Protein 2W7N (pdb70)

Radius of gyration: 21.43 Å; Cα contacts (8 Å, |Δi|>4): 202; chains: 2; bounding box: 48×39×53 Å

Solvent-accessible surface area: 12261 Å² total; per-residue (Å²): 203,119,119,8,81,95,85,69,2,93,61,1,38,109,82,62,180,35,47,122,88,14,21,81,1,0,74,4,18,2,30,82,25,106,82,64,63,63,31,12,115,85,75,71,57,102,197,41,34,0,55,114,2,11,107,114,0,40,33,13,19,77,81,95,69,56,71,167,54,85,20,116,13,59,1,24,0,36,109,136,38,1,139,64,0,120,100,60,53,55,85,85,186,224,144,148,11,80,71,87,64,0,84,72,1,24,113,78,65,178,37,48,135,89,17,15,81,2,0,71,3,21,0,26,77,38,99,85,64,64,67,13,14,119,76,53,70,56,101,196,40,35,0,54,115,1,4,117,113,0,49,39,15,12,92,88,82,89,44,45,174,40,37,26,142,9,68,4,49,4,48,87,120,47,0,100,40,1,100,95,42,44,58,88,9,129,184,167,119

Foldseek 3Di:
DAADAVVLLCQLCVVNPADPLLSVLLCCCRHVVDDLVVSCVVVVHDSVVSVVSNVSSVVSSCVVDDPPPDDDDDDDDPDVVVVVVVVVVVVVVD/DADAVVLLCLLCVVNPDDVLLSVLLCCCRHVNHDLVVSCVVVVHDSVVSVVSNVSSVVSSVQSPPPPPDHDDDDDDDPVVVVVVVVVVVVVVVVD

Sequence (189 aa):
KKRLTESQFQEAIQGLEVGQQTIEIARGVLVDGKPQATFATSLGLTRGAVSQAVHRVWAAFEDKNLPEGYARVTAVLPEHQAYIVRKWEADAKKKRLTESQFQEAIQGLEVGQQTIEIARGVLVDGKPQATFATSLGLTRGAVSQAVHRVWAAFEDKNLPEGYARVTAVLPEHQAYIVRKWEADAKKKQ

CATH classification: 1.10.10.2690

Organism: Escherichia coli (NCBI:txid562)

InterPro domains:
  IPR032428 TrfB transcriptional repressor protein [PF16509] (5-88)
  IPR053721 Fimbrial Adhesin Regulatory Protein [G3DSA:1.10.10.2690] (1-101)

Nearest PDB structures (foldseek):
  5cm3-assembly1_A  TM=1.005E+00  e=2.951E-14  Escherichia coli
  8qa9-assembly1_D  TM=8.952E-01  e=4.784E-13  Escherichia coli
  5ckt-assembly2_B  TM=7.540E-01  e=3.774E-13  Escherichia coli
  5clv-assembly2_E  TM=9.994E-01  e=7.965E-09  Escherichia coli
  5clv-assembly4_N  TM=1.005E+00  e=1.010E-08  Escherichia coli

GO terms:
  GO:0005515 protein binding (F, IPI)

Structure (mmCIF, N/CA/C/O backbone):
data_2W7N
#
_entry.id   2W7N
#
_cell.length_a   44.830
_cell.length_b   115.450
_cell.length_c   49.880
_cell.angle_alpha   90.00
_cell.angle_beta   114.00
_cell.angle_gamma   90.00
#
_symmetry.space_group_name_H-M   'P 1 21 1'
#
loop_
_entity.id
_entity.type
_entity.pdbx_description
1 polymer 'TRFB TRANSCRIPTIONAL REPRESSOR PROTEIN'
2 polymer "5'-D(*AP*AP*TP*GP*TP*TP*TP*AP*GP*CP *TP*AP*AP*AP*CP*AP*AP*G)-3'"
3 polymer "5'-D(*CP*BRUP*BRUP*GP*TP*TP*TP*AP*GP*CP*TP*AP *AP*AP*CP*AP*BRUP*T)-3'"
4 water water
#
loop_
_atom_site.group_PDB
_atom_site.id
_atom_site.type_symbol
_atom_site.label_atom_id
_atom_site.label_alt_id
_atom_site.label_comp_id
_atom_site.label_asym_id
_atom_site.label_entity_id
_atom_site.label_seq_id
_atom_site.pdbx_PDB_ins_code
_atom_site.Cartn_x
_atom_site.Cartn_y
_atom_site.Cartn_z
_atom_site.occupancy
_atom_site.B_iso_or_equiv
_atom_site.auth_seq_id
_atom_site.auth_comp_id
_atom_site.auth_asym_id
_atom_site.auth_atom_id
_atom_site.pdbx_PDB_model_num
ATOM 1 N N . LYS A 1 2 ? -6.260 57.422 44.352 1.00 69.87 2 LYS A N 1
ATOM 2 C CA . LYS A 1 2 ? -5.972 56.408 43.294 1.00 62.83 2 LYS A CA 1
ATOM 3 C C . LYS A 1 2 ? -4.690 55.635 43.597 1.00 57.74 2 LYS A C 1
ATOM 4 O O . LYS A 1 2 ? -3.590 56.176 43.506 1.00 58.96 2 LYS A O 1
ATOM 10 N N . LYS A 1 3 ? -4.854 54.364 43.954 1.00 54.91 3 LYS A N 1
ATOM 11 C CA . LYS A 1 3 ? -3.741 53.448 44.173 1.00 49.99 3 LYS A CA 1
ATOM 12 C C . LYS A 1 3 ? -3.159 53.024 42.830 1.00 45.23 3 LYS A C 1
ATOM 13 O O . LYS A 1 3 ? -3.904 52.801 41.876 1.00 42.45 3 LYS A O 1
ATOM 19 N N . ARG A 1 4 ? -1.835 52.908 42.759 1.00 42.49 4 ARG A N 1
ATOM 20 C CA . ARG A 1 4 ? -1.156 52.519 41.526 1.00 39.61 4 ARG A CA 1
ATOM 21 C C . ARG A 1 4 ? -0.045 51.513 41.799 1.00 37.62 4 ARG A C 1
ATOM 22 O O . ARG A 1 4 ? 0.574 51.527 42.867 1.00 37.77 4 ARG A O 1
ATOM 30 N N . LEU A 1 5 ? 0.200 50.651 40.816 1.00 34.48 5 LEU A N 1
ATOM 31 C CA . LEU A 1 5 ? 1.287 49.692 40.860 1.00 32.82 5 LEU A CA 1
ATOM 32 C C . LEU A 1 5 ? 2.127 49.802 39.600 1.00 33.48 5 LEU A C 1
ATOM 33 O O . LEU A 1 5 ? 1.601 50.051 38.519 1.00 34.22 5 LEU A O 1
ATOM 38 N N . THR A 1 6 ? 3.433 49.598 39.734 1.00 34.58 6 THR A N 1
ATOM 39 C CA . THR A 1 6 ? 4.281 49.378 38.560 1.00 34.05 6 THR A CA 1
ATOM 40 C C . THR A 1 6 ? 3.983 47.973 38.026 1.00 33.67 6 THR A C 1
ATOM 41 O O . THR A 1 6 ? 3.366 47.160 38.720 1.00 29.77 6 THR A O 1
ATOM 45 N N . GLU A 1 7 ? 4.415 47.681 36.801 1.00 33.75 7 GLU A N 1
ATOM 46 C CA . GLU A 1 7 ? 4.278 46.328 36.268 1.00 33.14 7 GLU A CA 1
ATOM 47 C C . GLU A 1 7 ? 4.974 45.306 37.170 1.00 31.98 7 GLU A C 1
ATOM 48 O O . GLU A 1 7 ? 4.447 44.221 37.394 1.00 33.41 7 GLU A O 1
ATOM 54 N N . SER A 1 8 ? 6.147 45.652 37.698 1.00 34.59 8 SER A N 1
ATOM 55 C CA . SER A 1 8 ? 6.876 44.751 38.596 1.00 36.46 8 SER A CA 1
ATOM 56 C C . SER A 1 8 ? 6.065 44.422 39.850 1.00 35.07 8 SER A C 1
ATOM 57 O O . SER A 1 8 ? 5.993 43.267 40.283 1.00 34.49 8 SER A O 1
ATOM 60 N N . GLN A 1 9 ? 5.442 45.447 40.418 1.00 34.80 9 GLN A N 1
ATOM 61 C CA . GLN A 1 9 ? 4.613 45.294 41.612 1.00 32.71 9 GLN A CA 1
ATOM 62 C C . GLN A 1 9 ? 3.347 44.485 41.321 1.00 31.90 9 GLN A C 1
ATOM 63 O O . GLN A 1 9 ? 2.903 43.692 42.155 1.00 31.66 9 GLN A O 1
ATOM 69 N N . PHE A 1 10 ? 2.775 44.707 40.138 1.00 30.57 10 PHE A N 1
ATOM 70 C CA . PHE A 1 10 ? 1.626 43.945 39.648 1.00 29.57 10 PHE A CA 1
ATOM 71 C C . PHE A 1 10 ? 1.960 42.465 39.423 1.00 30.31 10 PHE A C 1
ATOM 72 O O . PHE A 1 10 ? 1.179 41.578 39.800 1.00 31.20 10 PHE A O 1
ATOM 80 N N . GLN A 1 11 ? 3.119 42.198 38.819 1.00 30.71 11 GLN A N 1
ATOM 81 C CA . GLN A 1 11 ? 3.599 40.829 38.659 1.00 31.40 11 GLN A CA 1
ATOM 82 C C . GLN A 1 11 ? 3.693 40.126 40.024 1.00 32.08 11 GLN A C 1
ATOM 83 O O . GLN A 1 11 ? 3.287 38.966 40.163 1.00 31.90 11 GLN A O 1
ATOM 89 N N . GLU A 1 12 ? 4.229 40.826 41.024 1.00 33.09 12 GLU A N 1
ATOM 90 C CA . GLU A 1 12 ? 4.314 40.288 42.384 1.00 34.13 12 GLU A CA 1
ATOM 91 C C . GLU A 1 12 ? 2.915 40.025 42.960 1.00 33.65 12 GLU A C 1
ATOM 92 O O . GLU A 1 12 ? 2.667 38.979 43.569 1.00 34.62 12 GLU A O 1
ATOM 98 N N . ALA A 1 13 ? 2.022 40.991 42.779 1.00 29.69 13 ALA A N 1
ATOM 99 C CA . ALA A 1 13 ? 0.662 40.886 43.301 1.00 29.54 13 ALA A CA 1
ATOM 100 C C . ALA A 1 13 ? -0.065 39.633 42.810 1.00 29.41 13 ALA A C 1
ATOM 101 O O . ALA A 1 13 ? -0.710 38.938 43.597 1.00 27.38 13 ALA A O 1
ATOM 103 N N . ILE A 1 14 ? 0.038 39.331 41.521 1.00 27.81 14 ILE A N 1
ATOM 104 C CA . ILE A 1 14 ? -0.748 38.235 40.973 1.00 28.59 14 ILE A CA 1
ATOM 105 C C . ILE A 1 14 ? -0.006 36.900 40.932 1.00 29.13 14 ILE A C 1
ATOM 106 O O . ILE A 1 14 ? -0.613 35.875 40.638 1.00 31.01 14 ILE A O 1
ATOM 111 N N . GLN A 1 15 ? 1.290 36.894 41.239 1.00 32.14 15 GLN A N 1
ATOM 112 C CA . GLN A 1 15 ? 2.023 35.634 41.293 1.00 34.25 15 GLN A CA 1
ATOM 113 C C . GLN A 1 15 ? 1.425 34.729 42.375 1.00 34.72 15 GLN A C 1
ATOM 114 O O . GLN A 1 15 ? 1.297 35.130 43.528 1.00 36.78 15 GLN A O 1
ATOM 120 N N . GLY A 1 16 ? 1.051 33.513 41.990 1.00 37.34 16 GLY A N 1
ATOM 121 C CA . GLY A 1 16 ? 0.469 32.549 42.919 1.00 40.75 16 GLY A CA 1
ATOM 122 C C . GLY A 1 16 ? -0.992 32.807 43.262 1.00 39.00 16 GLY A C 1
ATOM 123 O O . GLY A 1 16 ? -1.601 32.020 43.975 1.00 39.08 16 GLY A O 1
ATOM 124 N N . LEU A 1 17 ? -1.562 33.905 42.761 1.00 35.74 17 LEU A N 1
ATOM 125 C CA . LEU A 1 17 ? -2.916 34.306 43.126 1.00 32.11 17 LEU A CA 1
ATOM 126 C C . LEU A 1 17 ? -3.909 33.552 42.266 1.00 33.14 17 LEU A C 1
ATOM 127 O O . LEU A 1 17 ? -3.715 33.445 41.058 1.00 34.58 17 LEU A O 1
ATOM 132 N N . GLU A 1 18 ? -4.969 33.028 42.880 1.00 32.37 18 GLU A N 1
ATOM 133 C CA . GLU A 1 18 ? -6.032 32.384 42.126 1.00 35.85 18 GLU A CA 1
ATOM 134 C C . GLU A 1 18 ? -6.907 33.515 41.610 1.00 35.67 18 GLU A C 1
ATOM 135 O O . GLU A 1 18 ? -7.771 34.030 42.330 1.00 34.10 18 GLU A O 1
ATOM 141 N N . VAL A 1 19 ? -6.648 33.914 40.370 1.00 31.12 19 VAL A N 1
ATOM 142 C CA . VAL A 1 19 ? -7.337 35.030 39.748 1.00 30.72 19 VAL A CA 1
ATOM 143 C C . VAL A 1 19 ? -7.547 34.711 38.270 1.00 30.95 19 VAL A C 1
ATOM 144 O O . VAL A 1 19 ? -6.659 34.174 37.626 1.00 32.44 19 VAL A O 1
ATOM 148 N N . GLY A 1 20 ? -8.720 35.049 37.747 1.00 29.32 20 GLY A N 1
ATOM 149 C CA . GLY A 1 20 ? -9.042 34.805 36.347 1.00 31.20 20 GLY A CA 1
ATOM 150 C C . GLY A 1 20 ? -8.559 35.913 35.431 1.00 28.51 20 GLY A C 1
ATOM 151 O O . GLY A 1 20 ? -8.192 36.996 35.890 1.00 27.12 20 GLY A O 1
ATOM 152 N N . GLN A 1 21 ? -8.578 35.638 34.129 1.00 31.47 21 GLN A N 1
ATOM 153 C CA . GLN A 1 21 ? -8.124 36.600 33.128 1.00 34.27 21 GLN A CA 1
ATOM 154 C C . GLN A 1 21 ? -8.827 37.958 33.186 1.00 31.05 21 GLN A C 1
ATOM 155 O O . GLN A 1 21 ? -8.175 38.993 33.063 1.00 30.46 21 GLN A O 1
ATOM 161 N N . GLN A 1 22 ? -10.144 37.962 33.376 1.00 29.22 22 GLN A N 1
ATOM 162 C CA . GLN A 1 22 ? -10.887 39.223 33.402 1.00 29.72 22 GLN A CA 1
ATOM 163 C C . GLN A 1 22 ? -10.415 40.118 34.542 1.00 24.17 22 GLN A C 1
ATOM 164 O O . GLN A 1 22 ? -10.141 41.303 34.348 1.00 24.73 22 GLN A O 1
ATOM 170 N N . THR A 1 23 ? -10.326 39.552 35.735 1.00 25.16 23 THR A N 1
ATOM 171 C CA . THR A 1 23 ? -9.833 40.279 36.894 1.00 23.15 23 THR A CA 1
ATOM 172 C C . THR A 1 23 ? -8.411 40.807 36.681 1.00 24.27 23 THR A C 1
ATOM 173 O O . THR A 1 23 ? -8.108 41.957 37.022 1.00 24.77 23 THR A O 1
ATOM 177 N N . ILE A 1 24 ? -7.544 39.996 36.091 1.00 25.45 24 ILE A N 1
ATOM 178 C CA . ILE A 1 24 ? -6.190 40.455 35.757 1.00 26.42 24 ILE A CA 1
ATOM 179 C C . ILE A 1 24 ? -6.230 41.683 34.837 1.00 27.27 24 ILE A C 1
ATOM 180 O O . ILE A 1 24 ? -5.519 42.682 35.057 1.00 29.61 24 ILE A O 1
ATOM 185 N N . GLU A 1 25 ? -7.053 41.598 33.796 1.00 27.72 25 GLU A N 1
ATOM 186 C CA . GLU A 1 25 ? -7.167 42.669 32.823 1.00 29.83 25 GLU A CA 1
ATOM 187 C C . GLU A 1 25 ? -7.707 43.957 33.439 1.00 27.52 25 GLU A C 1
ATOM 188 O O . GLU A 1 25 ? -7.169 45.046 33.184 1.00 28.37 25 GLU A O 1
ATOM 194 N N . ILE A 1 26 ? -8.768 43.847 34.233 1.00 24.34 26 ILE A N 1
ATOM 195 C CA . ILE A 1 26 ? -9.301 45.019 34.945 1.00 24.43 26 ILE A CA 1
ATOM 196 C C . ILE A 1 26 ? -8.258 45.659 35.857 1.00 24.71 26 ILE A C 1
ATOM 197 O O . ILE A 1 26 ? -8.041 46.868 35.821 1.00 26.84 26 ILE A O 1
ATOM 202 N N . ALA A 1 27 ? -7.636 44.833 36.697 1.00 24.37 27 ALA A N 1
ATOM 203 C CA . ALA A 1 27 ? -6.670 45.279 37.677 1.00 23.27 27 ALA A CA 1
ATOM 204 C C . ALA A 1 27 ? -5.446 45.900 37.026 1.00 25.42 27 ALA A C 1
ATOM 205 O O . ALA A 1 27 ? -4.942 46.914 37.504 1.00 25.96 27 ALA A O 1
ATOM 207 N N . ARG A 1 28 ? -4.953 45.295 35.943 1.00 25.84 28 ARG A N 1
ATOM 208 C CA . ARG A 1 28 ? -3.817 45.884 35.233 1.00 27.36 28 ARG A CA 1
ATOM 209 C C . ARG A 1 28 ? -4.201 47.236 34.632 1.00 28.91 28 ARG A C 1
ATOM 210 O O . ARG A 1 28 ? -3.438 48.189 34.722 1.00 29.00 28 ARG A O 1
ATOM 218 N N . GLY A 1 29 ? -5.384 47.312 34.023 1.00 28.11 29 GLY A N 1
ATOM 219 C CA . GLY A 1 29 ? -5.832 48.536 33.388 1.00 29.82 29 GLY A CA 1
ATOM 220 C C . GLY A 1 29 ? -5.958 49.675 34.382 1.00 28.84 29 GLY A C 1
ATOM 221 O O . GLY A 1 29 ? -5.566 50.792 34.097 1.00 29.54 29 GLY A O 1
ATOM 222 N N . VAL A 1 30 ? -6.487 49.378 35.563 1.00 27.67 30 VAL A N 1
ATOM 223 C CA . VAL A 1 30 ? -6.737 50.403 36.568 1.00 27.12 30 VAL A CA 1
ATOM 224 C C . VAL A 1 30 ? -5.458 50.734 37.331 1.00 28.17 30 VAL A C 1
ATOM 225 O O . VAL A 1 30 ? -5.037 51.898 37.361 1.00 29.24 30 VAL A O 1
ATOM 229 N N . LEU A 1 31 ? -4.830 49.712 37.915 1.00 26.92 31 LEU A N 1
ATOM 230 C CA . LEU A 1 31 ? -3.696 49.921 38.823 1.00 26.84 31 LEU A CA 1
ATOM 231 C C . LEU A 1 31 ? -2.406 50.250 38.085 1.00 26.58 31 LEU A C 1
ATOM 232 O O . LEU A 1 31 ? -1.662 51.129 38.518 1.00 30.38 31 LEU A O 1
ATOM 237 N N . VAL A 1 32 ? -2.125 49.548 36.990 1.00 27.85 32 VAL A N 1
ATOM 238 C CA . VAL A 1 32 ? -0.902 49.808 36.237 1.00 30.30 32 VAL A CA 1
ATOM 239 C C . VAL A 1 32 ? -1.102 50.932 35.227 1.00 33.18 32 VAL A C 1
ATOM 240 O O . VAL A 1 32 ? -0.295 51.861 35.167 1.00 34.49 32 VAL A O 1
ATOM 244 N N . ASP A 1 33 ? -2.174 50.861 34.440 1.00 31.86 33 ASP A N 1
ATOM 245 C CA . ASP A 1 33 ? -2.361 51.808 33.340 1.00 34.93 33 ASP A CA 1
ATOM 246 C C . ASP A 1 33 ? -3.127 53.081 33.720 1.00 35.08 33 ASP A C 1
ATOM 247 O O . ASP A 1 33 ? -3.161 54.017 32.929 1.00 36.38 33 ASP A O 1
ATOM 252 N N . GLY A 1 34 ? -3.745 53.119 34.899 1.00 31.15 34 GLY A N 1
ATOM 253 C CA . GLY A 1 34 ? -4.427 54.329 35.382 1.00 33.48 34 GLY A CA 1
ATOM 254 C C . GLY A 1 34 ? -5.788 54.628 34.765 1.00 34.04 34 GLY A C 1
ATOM 255 O O . GLY A 1 34 ? -6.297 55.743 34.886 1.00 34.13 34 GLY A O 1
ATOM 256 N N . LYS A 1 35 ? -6.395 53.633 34.126 1.00 31.77 35 LYS A N 1
ATOM 257 C CA . LYS A 1 35 ? -7.697 53.802 33.503 1.00 32.80 35 LYS A CA 1
ATOM 258 C C . LYS A 1 35 ? -8.801 53.788 34.553 1.00 29.68 35 LYS A C 1
ATOM 259 O O . LYS A 1 35 ? -8.671 53.114 35.569 1.00 30.24 35 LYS A O 1
ATOM 265 N N . PRO A 1 36 ? -9.896 54.528 34.312 1.00 31.71 36 PRO A N 1
ATOM 266 C CA . PRO A 1 36 ? -11.011 54.490 35.251 1.00 28.57 36 PRO A CA 1
ATOM 267 C C . PRO A 1 36 ? -11.641 53.109 35.333 1.00 28.22 36 PRO A C 1
ATOM 268 O O . PRO A 1 36 ? -11.754 52.420 34.318 1.00 29.78 36 PRO A O 1
ATOM 272 N N . GLN A 1 37 ? -12.077 52.721 36.523 1.00 25.72 37 GLN A N 1
ATOM 273 C CA . GLN A 1 37 ? -12.860 51.493 36.668 1.00 25.50 37 GLN A CA 1
ATOM 274 C C . GLN A 1 37 ? -14.109 51.536 35.781 1.00 23.54 37 GLN A C 1
ATOM 275 O O . GLN A 1 37 ? -14.506 50.514 35.231 1.00 26.23 37 GLN A O 1
ATOM 281 N N . ALA A 1 38 ? -14.714 52.718 35.640 1.00 25.41 38 ALA A N 1
ATOM 282 C CA . ALA A 1 38 ? -15.923 52.906 34.822 1.00 26.93 38 ALA A CA 1
ATOM 283 C C . ALA A 1 38 ? -15.804 52.340 33.396 1.00 30.22 38 ALA A C 1
ATOM 284 O O . ALA A 1 38 ? -16.793 51.852 32.819 1.00 29.06 38 ALA A O 1
ATOM 286 N N . THR A 1 39 ? -14.610 52.426 32.812 1.00 31.34 39 THR A N 1
ATOM 287 C CA . THR A 1 39 ? -14.419 51.955 31.442 1.00 32.16 39 THR A CA 1
ATOM 288 C C . THR A 1 39 ? -14.641 50.442 31.355 1.00 28.38 39 THR A C 1
ATOM 289 O O . THR A 1 39 ? -15.256 49.970 30.409 1.00 30.39 39 THR A O 1
ATOM 293 N N . PHE A 1 40 ? -14.190 49.703 32.366 1.00 24.88 40 PHE A N 1
ATOM 294 C CA . PHE A 1 40 ? -14.390 48.244 32.415 1.00 24.60 40 PHE A CA 1
ATOM 295 C C . PHE A 1 40 ? -15.807 47.842 32.810 1.00 24.96 40 PHE A C 1
ATOM 296 O O . PHE A 1 40 ? -16.341 46.861 32.301 1.00 25.13 40 PHE A O 1
ATOM 304 N N . ALA A 1 41 ? -16.422 48.589 33.719 1.00 26.55 41 ALA A N 1
ATOM 305 C CA . ALA A 1 41 ? -17.829 48.365 34.020 1.00 24.41 41 ALA A CA 1
ATOM 306 C C . ALA A 1 41 ? -18.639 48.431 32.725 1.00 24.75 41 ALA A C 1
ATOM 307 O O . ALA A 1 41 ? -19.466 47.552 32.449 1.00 28.32 41 ALA A O 1
ATOM 309 N N . THR A 1 42 ? -18.389 49.471 31.929 1.00 26.65 42 THR A N 1
ATOM 310 C CA . THR A 1 42 ? -19.094 49.677 30.668 1.00 27.68 42 THR A CA 1
ATOM 311 C C . THR A 1 42 ? -18.831 48.546 29.680 1.00 26.86 42 THR A C 1
ATOM 312 O O . THR A 1 42 ? -19.769 47.896 29.230 1.00 28.90 42 THR A O 1
ATOM 316 N N . SER A 1 43 ? -17.563 48.296 29.373 1.00 26.83 43 SER A N 1
ATOM 317 C CA . SER A 1 43 ? -17.208 47.356 28.312 1.00 27.51 43 SER A CA 1
ATOM 318 C C . SER A 1 43 ? -17.537 45.909 28.656 1.00 27.31 43 SER A C 1
ATOM 319 O O . SER A 1 43 ? -17.816 45.106 27.763 1.00 28.62 43 SER A O 1
ATOM 322 N N . LEU A 1 44 ? -17.489 45.566 29.940 1.00 24.26 44 LEU A N 1
ATOM 323 C CA . LEU A 1 44 ? -17.698 44.179 30.364 1.00 23.51 44 LEU A CA 1
ATOM 324 C C . LEU A 1 44 ? -19.118 43.912 30.864 1.00 24.42 44 LEU A C 1
ATOM 325 O O . LEU A 1 44 ? -19.450 42.777 31.194 1.00 26.19 44 LEU A O 1
ATOM 330 N N . GLY A 1 45 ? -19.953 44.943 30.927 1.00 23.71 45 GLY A N 1
ATOM 331 C CA . GLY A 1 45 ? -21.337 44.778 31.380 1.00 24.01 45 GLY A CA 1
ATOM 332 C C . GLY A 1 45 ? -21.458 44.405 32.847 1.00 27.30 45 GLY A C 1
ATOM 333 O O . GLY A 1 45 ? -22.354 43.642 33.246 1.00 29.16 45 GLY A O 1
ATOM 334 N N . LEU A 1 46 ? -20.545 44.945 33.646 1.00 27.27 46 LEU A N 1
ATOM 335 C CA . LEU A 1 46 ? -20.470 44.661 35.074 1.00 26.05 46 LEU A CA 1
ATOM 336 C C . LEU A 1 46 ? -20.975 45.849 35.876 1.00 27.09 46 LEU A C 1
ATOM 337 O O . LEU A 1 46 ? -20.945 46.987 35.404 1.00 27.25 46 LEU A O 1
ATOM 342 N N . THR A 1 47 ? -21.423 45.582 37.101 1.00 26.37 47 THR A N 1
ATOM 343 C CA . THR A 1 47 ? -21.780 46.646 38.037 1.00 26.34 47 THR A CA 1
ATOM 344 C C . THR A 1 47 ? -20.511 47.342 38.510 1.00 25.50 47 THR A C 1
ATOM 345 O O . THR A 1 47 ? -19.423 46.763 38.452 1.00 23.85 47 THR A O 1
ATOM 349 N N . ARG A 1 48 ? -20.638 48.589 38.965 1.00 25.22 48 ARG A N 1
ATOM 350 C CA . ARG A 1 48 ? -19.469 49.312 39.482 1.00 25.98 48 ARG A CA 1
ATOM 351 C C . ARG A 1 48 ? -18.853 48.575 40.677 1.00 25.47 48 ARG A C 1
ATOM 352 O O . ARG A 1 48 ? -17.618 48.538 40.831 1.00 26.22 48 ARG A O 1
ATOM 360 N N . GLY A 1 49 ? -19.702 47.964 41.505 1.00 25.42 49 GLY A N 1
ATOM 361 C CA . GLY A 1 49 ? -19.229 47.186 42.660 1.00 24.48 49 GLY A CA 1
ATOM 362 C C . GLY A 1 49 ? -18.390 45.975 42.294 1.00 22.14 49 GLY A C 1
ATOM 363 O O . GLY A 1 49 ? -17.418 45.656 42.976 1.00 21.85 49 GLY A O 1
ATOM 364 N N . ALA A 1 50 ? -18.766 45.284 41.217 1.00 20.98 50 ALA A N 1
ATOM 365 C CA . ALA A 1 50 ? -17.979 44.157 40.727 1.00 23.73 50 ALA A CA 1
ATOM 366 C C . ALA A 1 50 ? -16.572 44.583 40.283 1.00 23.77 50 ALA A C 1
ATOM 367 O O . ALA A 1 50 ? -15.582 43.899 40.582 1.00 22.77 50 ALA A O 1
ATOM 369 N N . VAL A 1 51 ? -16.476 45.714 39.584 1.00 23.11 51 VAL A N 1
ATOM 370 C CA . VAL A 1 51 ? -15.171 46.189 39.101 1.00 22.92 51 VAL A CA 1
ATOM 371 C C . VAL A 1 51 ? -14.319 46.656 40.290 1.00 23.36 51 VAL A C 1
ATOM 372 O O . VAL A 1 51 ? -13.123 46.378 40.346 1.00 21.31 51 VAL A O 1
ATOM 376 N N . SER A 1 52 ? -14.955 47.318 41.256 1.00 23.00 52 SER A N 1
ATOM 377 C CA . SER A 1 52 ? -14.275 47.758 42.483 1.00 24.27 52 SER A CA 1
ATOM 378 C C . SER A 1 52 ? -13.684 46.560 43.232 1.00 23.34 52 SER A C 1
ATOM 379 O O . SER A 1 52 ? -12.528 46.599 43.680 1.00 23.31 52 SER A O 1
ATOM 382 N N . GLN A 1 53 ? -14.464 45.491 43.361 1.00 21.52 53 GLN A N 1
ATOM 383 C CA . GLN A 1 53 ? -13.986 44.281 44.024 1.00 21.89 53 GLN A CA 1
ATOM 384 C C . GLN A 1 53 ? -12.819 43.623 43.279 1.00 22.10 53 GLN A C 1
ATOM 385 O O . GLN A 1 53 ? -11.881 43.107 43.910 1.00 21.06 53 GLN A O 1
ATOM 391 N N . ALA A 1 54 ? -12.869 43.657 41.950 1.00 21.53 54 ALA A N 1
ATOM 392 C CA . ALA A 1 54 ? -11.824 43.062 41.119 1.00 22.32 54 ALA A CA 1
ATOM 393 C C . ALA A 1 54 ? -10.502 43.784 41.357 1.00 21.41 54 ALA A C 1
ATOM 394 O O . ALA A 1 54 ? -9.453 43.156 41.571 1.00 22.37 54 ALA A O 1
ATOM 396 N N . VAL A 1 55 ? -10.546 45.110 41.355 1.00 22.42 55 VAL A N 1
ATOM 397 C CA . VAL A 1 55 ? -9.342 45.887 41.629 1.00 22.79 55 VAL A CA 1
ATOM 398 C C . VAL A 1 55 ? -8.853 45.586 43.046 1.00 23.08 55 VAL A C 1
ATOM 399 O O . VAL A 1 55 ? -7.652 45.395 43.274 1.00 24.12 55 VAL A O 1
ATOM 403 N N . HIS A 1 56 ? -9.788 45.524 43.994 1.00 25.89 56 HIS A N 1
ATOM 404 C CA . HIS A 1 56 ? -9.441 45.237 45.383 1.00 26.64 56 HIS A CA 1
ATOM 405 C C . HIS A 1 56 ? -8.792 43.861 45.601 1.00 24.29 56 HIS A C 1
ATOM 406 O O . HIS A 1 56 ? -7.879 43.729 46.429 1.00 23.97 56 HIS A O 1
ATOM 413 N N . ARG A 1 57 ? -9.253 42.834 44.894 1.00 24.10 57 ARG A N 1
ATOM 414 C CA . ARG A 1 57 ? -8.642 41.505 45.021 1.00 25.06 57 ARG A CA 1
ATOM 415 C C . ARG A 1 57 ? -7.146 41.545 44.711 1.00 24.36 57 ARG A C 1
ATOM 416 O O . ARG A 1 57 ? -6.345 40.943 45.430 1.00 25.97 57 ARG A O 1
ATOM 424 N N . VAL A 1 58 ? -6.759 42.292 43.682 1.00 25.72 58 VAL A N 1
ATOM 425 C CA . VAL A 1 58 ? -5.342 42.394 43.307 1.00 25.53 58 VAL A CA 1
ATOM 426 C C . VAL A 1 58 ? -4.579 43.326 44.246 1.00 24.32 58 VAL A C 1
ATOM 427 O O . VAL A 1 58 ? -3.465 43.005 44.657 1.00 25.89 58 VAL A O 1
ATOM 431 N N . TRP A 1 59 ? -5.180 44.458 44.602 1.00 25.42 59 TRP A N 1
ATOM 432 C CA . TRP A 1 59 ? -4.574 45.377 45.569 1.00 26.24 59 TRP A CA 1
ATOM 433 C C . TRP A 1 59 ? -4.306 44.705 46.923 1.00 25.89 59 TRP A C 1
ATOM 434 O O . TRP A 1 59 ? -3.229 44.867 47.494 1.00 27.12 59 TRP A O 1
ATOM 445 N N . ALA A 1 60 ? -5.290 43.964 47.429 1.00 25.17 60 ALA A N 1
ATOM 446 C CA . ALA A 1 60 ? -5.167 43.249 48.698 1.00 27.39 60 ALA A CA 1
ATOM 447 C C . ALA A 1 60 ? -4.013 42.231 48.654 1.00 27.11 60 ALA A C 1
ATOM 448 O O . ALA A 1 60 ? -3.280 42.042 49.642 1.00 28.39 60 ALA A O 1
ATOM 450 N N . ALA A 1 61 ? -3.856 41.588 47.502 1.00 25.97 61 ALA A N 1
ATOM 451 C CA . ALA A 1 61 ? -2.798 40.599 47.286 1.00 27.95 61 ALA A CA 1
ATOM 452 C C . ALA A 1 61 ? -1.428 41.258 47.353 1.00 26.65 61 ALA A C 1
ATOM 453 O O . ALA A 1 61 ? -0.502 40.716 47.963 1.00 29.49 61 ALA A O 1
ATOM 455 N N . PHE A 1 62 ? -1.316 42.429 46.727 1.00 27.76 62 PHE A N 1
ATOM 456 C CA . PHE A 1 62 ? -0.096 43.221 46.775 1.00 29.26 62 PHE A CA 1
ATOM 457 C C . PHE A 1 62 ? 0.225 43.638 48.216 1.00 29.94 62 PHE A C 1
ATOM 458 O O . PHE A 1 62 ? 1.375 43.529 48.658 1.00 31.40 62 PHE A O 1
ATOM 466 N N . GLU A 1 63 ? -0.790 44.123 48.936 1.00 28.43 63 GLU A N 1
ATOM 467 C CA . GLU A 1 63 ? -0.598 44.553 50.320 1.00 31.98 63 GLU A CA 1
ATOM 468 C C . GLU A 1 63 ? -0.089 43.395 51.186 1.00 30.78 63 GLU A C 1
ATOM 469 O O . GLU A 1 63 ? 0.804 43.588 52.012 1.00 33.52 63 GLU A O 1
ATOM 480 N N . ASP A 1 64 ? -0.639 42.198 50.979 1.00 30.16 64 ASP A N 1
ATOM 481 C CA . ASP A 1 64 ? -0.250 41.028 51.785 1.00 33.22 64 ASP A CA 1
ATOM 482 C C . ASP A 1 64 ? 1.205 40.630 51.559 1.00 33.77 64 ASP A C 1
ATOM 483 O O . ASP A 1 64 ? 1.841 40.077 52.454 1.00 36.91 64 ASP A O 1
ATOM 488 N N . LYS A 1 65 ? 1.729 40.919 50.371 1.00 34.74 65 LYS A N 1
ATOM 489 C CA . LYS A 1 65 ? 3.125 40.618 50.037 1.00 36.62 65 LYS A CA 1
ATOM 490 C C . LYS A 1 65 ? 4.087 41.769 50.362 1.00 35.39 65 LYS A C 1
ATOM 491 O O . LYS A 1 65 ? 5.280 41.683 50.069 1.00 38.56 65 LYS A O 1
ATOM 497 N N . ASN A 1 66 ? 3.582 42.831 50.982 1.00 32.39 66 ASN A N 1
ATOM 498 C CA . ASN A 1 66 ? 4.391 44.021 51.239 1.00 33.98 66 ASN A CA 1
ATOM 499 C C . ASN A 1 66 ? 4.176 44.601 52.635 1.00 31.82 66 ASN A C 1
ATOM 500 O O . ASN A 1 66 ? 4.211 45.819 52.836 1.00 32.50 66 ASN A O 1
ATOM 505 N N . LEU A 1 67 ? 3.988 43.707 53.606 1.00 31.45 67 LEU A N 1
ATOM 506 C CA . LEU A 1 67 ? 3.929 44.103 55.003 1.00 30.64 67 LEU A CA 1
ATOM 507 C C . LEU A 1 67 ? 5.307 44.624 55.401 1.00 2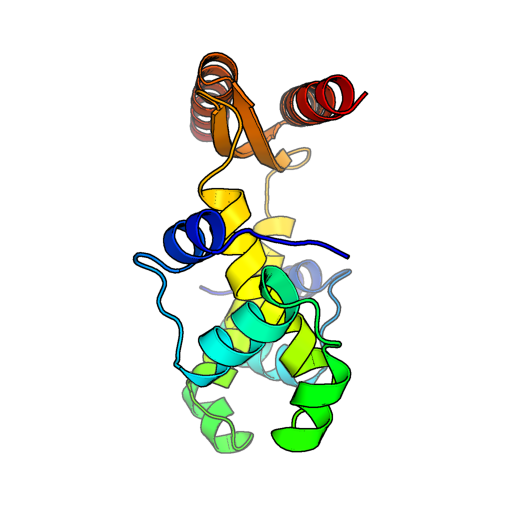9.78 67 LEU A C 1
ATOM 508 O O . LEU A 1 67 ? 6.308 44.339 54.722 1.00 25.84 67 LEU A O 1
ATOM 513 N N . PRO A 1 68 ? 5.378 45.406 56.489 1.00 30.75 68 PRO A N 1
ATOM 514 C CA . PRO A 1 68 ? 6.697 45.866 56.904 1.00 30.46 68 PRO A CA 1
ATOM 515 C C . PRO A 1 68 ? 7.672 44.720 57.168 1.00 27.79 68 PRO A C 1
ATOM 516 O O . PRO A 1 68 ? 7.279 43.648 57.616 1.00 27.75 68 PRO A O 1
ATOM 520 N N . GLU A 1 69 ? 8.938 44.970 56.880 1.00 31.23 69 GLU A N 1
ATOM 521 C CA . GLU A 1 69 ? 9.998 43.992 57.062 1.00 30.18 69 GLU A CA 1
ATOM 522 C C . GLU A 1 69 ? 9.957 43.321 58.431 1.00 30.23 69 GLU A C 1
ATOM 523 O O . GLU A 1 69 ? 10.036 43.992 59.447 1.00 30.22 69 GLU A O 1
ATOM 529 N N . GLY A 1 70 ? 9.850 41.992 58.440 1.00 27.04 70 GLY A N 1
ATOM 530 C CA . GLY A 1 70 ? 9.817 41.214 59.665 1.00 26.70 70 GLY A CA 1
ATOM 531 C C . GLY A 1 70 ? 8.476 41.126 60.380 1.00 27.91 70 GLY A C 1
ATOM 532 O O . GLY A 1 70 ? 8.334 40.341 61.317 1.00 28.55 70 GLY A O 1
ATOM 533 N N . TYR A 1 71 ? 7.485 41.916 59.964 1.00 26.43 71 TYR A N 1
ATOM 534 C CA . TYR A 1 71 ? 6.206 41.934 60.684 1.00 27.61 71 TYR A CA 1
ATOM 535 C C . TYR A 1 71 ? 5.372 40.710 60.322 1.00 30.02 71 TYR A C 1
ATOM 536 O O . TYR A 1 71 ? 5.475 40.188 59.206 1.00 31.18 71 TYR A O 1
ATOM 545 N N . ALA A 1 72 ? 4.549 40.268 61.271 1.00 29.99 72 ALA A N 1
ATOM 546 C CA . ALA A 1 72 ? 3.645 39.137 61.086 1.00 31.18 72 ALA A CA 1
ATOM 547 C C . ALA A 1 72 ? 2.209 39.578 61.339 1.00 30.07 72 ALA A C 1
ATOM 548 O O . ALA A 1 72 ? 1.958 40.412 62.211 1.00 27.24 72 ALA A O 1
ATOM 550 N N . ARG A 1 73 ? 1.263 39.032 60.578 1.00 33.38 73 ARG A N 1
ATOM 551 C CA . ARG A 1 73 ? -0.143 39.158 60.944 1.00 34.61 73 ARG A CA 1
ATOM 552 C C . ARG A 1 73 ? -0.451 38.109 62.010 1.00 32.39 73 ARG A C 1
ATOM 553 O O . ARG A 1 73 ? -0.033 36.964 61.886 1.00 33.56 73 ARG A O 1
ATOM 561 N N . VAL A 1 74 ? -1.153 38.517 63.068 1.00 32.11 74 VAL A N 1
ATOM 562 C CA . VAL A 1 74 ? -1.596 37.590 64.107 1.00 33.96 74 VAL A CA 1
ATOM 563 C C . VAL A 1 74 ? -3.057 37.844 64.393 1.00 34.21 74 VAL A C 1
ATOM 564 O O . VAL A 1 74 ? -3.507 38.983 64.346 1.00 33.96 74 VAL A O 1
ATOM 568 N N . THR A 1 75 ? -3.793 36.770 64.655 1.00 36.02 75 THR A N 1
ATOM 569 C CA . THR A 1 75 ? -5.165 36.861 65.134 1.00 36.34 75 THR A CA 1
ATOM 570 C C . THR A 1 75 ? -5.275 36.027 66.406 1.00 36.44 75 THR A C 1
ATOM 571 O O . THR A 1 75 ? -4.743 34.919 66.477 1.00 37.73 75 THR A O 1
ATOM 575 N N . ALA A 1 76 ? -5.946 36.572 67.415 1.00 33.22 76 ALA A N 1
ATOM 576 C CA . ALA A 1 76 ? -6.042 35.912 68.710 1.00 34.06 76 ALA A CA 1
ATOM 577 C C . ALA A 1 76 ? -7.254 36.406 69.473 1.00 33.83 76 ALA A C 1
ATOM 578 O O . ALA A 1 76 ? -7.657 37.563 69.326 1.00 33.82 76 ALA A O 1
ATOM 580 N N . VAL A 1 77 ? -7.831 35.521 70.281 1.00 34.90 77 VAL A N 1
ATOM 581 C CA . VAL A 1 77 ? -8.854 35.907 71.246 1.00 33.88 77 VAL A CA 1
ATOM 582 C C . VAL A 1 77 ? -8.117 36.238 72.551 1.00 34.09 77 VAL A C 1
ATOM 583 O O . VAL A 1 77 ? -7.382 35.403 73.092 1.00 35.38 77 VAL A O 1
ATOM 587 N N . LEU A 1 78 ? -8.281 37.471 73.018 1.00 31.79 78 LEU A N 1
ATOM 588 C CA . LEU A 1 78 ? -7.530 37.981 74.159 1.00 33.21 78 LEU A CA 1
ATOM 589 C C . LEU A 1 78 ? -8.448 38.615 75.191 1.00 35.80 78 LEU A C 1
ATOM 590 O O . LEU A 1 78 ? -9.506 39.163 74.836 1.00 37.57 78 LEU A O 1
ATOM 595 N N . PRO A 1 79 ? -8.047 38.554 76.475 1.00 37.40 79 PRO A N 1
ATOM 596 C CA . PRO A 1 79 ? -8.730 39.326 77.490 1.00 38.72 79 PRO A CA 1
ATOM 597 C C . PRO A 1 79 ? -8.616 40.820 77.218 1.00 38.89 79 PRO A C 1
ATOM 598 O O . PRO A 1 79 ? -7.708 41.267 76.503 1.00 36.05 79 PRO A O 1
ATOM 602 N N . GLU A 1 80 ? -9.537 41.567 77.813 1.00 39.02 80 GLU A N 1
ATOM 603 C CA . GLU A 1 80 ? -9.664 43.011 77.625 1.00 42.51 80 GLU A CA 1
ATOM 604 C C . GLU A 1 80 ? -8.343 43.784 77.629 1.00 43.99 80 GLU A C 1
ATOM 605 O O . GLU A 1 80 ? -8.057 44.532 76.697 1.00 44.36 80 GLU A O 1
ATOM 611 N N . HIS A 1 81 ? -7.547 43.617 78.681 1.00 44.41 81 HIS A N 1
ATOM 612 C CA . HIS A 1 81 ? -6.340 44.433 78.844 1.00 42.36 81 HIS A CA 1
ATOM 613 C C . HIS A 1 81 ? -5.269 44.118 77.796 1.00 37.57 81 HIS A C 1
ATOM 614 O O . HIS A 1 81 ? -4.551 45.015 77.347 1.00 37.95 81 HIS A O 1
ATOM 621 N N . GLN A 1 82 ? -5.178 42.859 77.378 1.00 34.75 82 GLN A N 1
ATOM 622 C CA . GLN A 1 82 ? -4.233 42.489 76.313 1.00 30.32 82 GLN A CA 1
ATOM 623 C C . GLN A 1 82 ? -4.708 42.961 74.943 1.00 29.74 82 GLN A C 1
ATOM 624 O O . GLN A 1 82 ? -3.908 43.443 74.129 1.00 29.72 82 GLN A O 1
ATOM 630 N N . ALA A 1 83 ? -6.011 42.828 74.686 1.00 31.91 83 ALA A N 1
ATOM 631 C CA . ALA A 1 83 ? -6.600 43.342 73.450 1.00 33.74 83 ALA A CA 1
ATOM 632 C C . ALA A 1 83 ? -6.315 44.836 73.333 1.00 34.73 83 ALA A C 1
ATOM 633 O O . ALA A 1 83 ? -5.953 45.323 72.263 1.00 35.31 83 ALA A O 1
ATOM 635 N N . TYR A 1 84 ? -6.461 45.550 74.448 1.00 37.85 84 TYR A N 1
ATOM 636 C CA . TYR A 1 84 ? -6.202 46.993 74.493 1.00 39.27 84 TYR A CA 1
ATOM 637 C C . TYR A 1 84 ? -4.751 47.298 74.101 1.00 36.20 84 TYR A C 1
ATOM 638 O O . TYR A 1 84 ? -4.485 48.210 73.320 1.00 34.60 84 TYR A O 1
ATOM 647 N N . ILE A 1 85 ? -3.818 46.520 74.638 1.00 32.26 85 ILE A N 1
ATOM 648 C CA . ILE A 1 85 ? -2.392 46.727 74.362 1.00 31.36 85 ILE A CA 1
ATOM 649 C C . ILE A 1 85 ? -2.080 46.552 72.882 1.00 29.70 85 ILE A C 1
ATOM 650 O O . ILE A 1 85 ? -1.345 47.358 72.301 1.00 29.09 85 ILE A O 1
ATOM 655 N N . VAL A 1 86 ? -2.635 45.498 72.280 1.0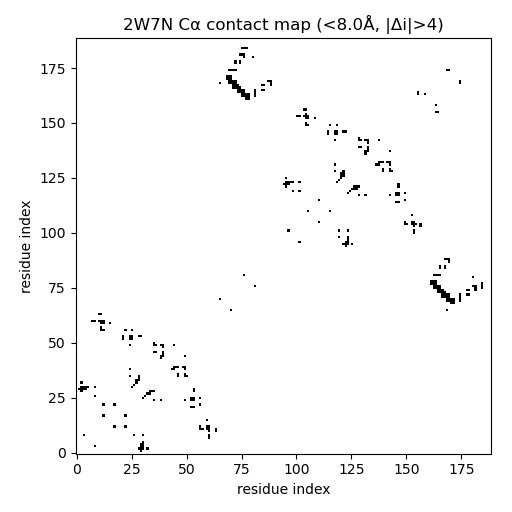0 29.31 86 VAL A N 1
ATOM 656 C CA . VAL A 1 86 ? -2.430 45.233 70.855 1.00 28.71 86 VAL A CA 1
ATOM 657 C C . VAL A 1 86 ? -2.985 46.377 70.004 1.00 30.75 86 VAL A C 1
ATOM 658 O O . VAL A 1 86 ? -2.306 46.871 69.117 1.00 30.73 86 VAL A O 1
ATOM 662 N N . ARG A 1 87 ? -4.217 46.796 70.281 1.00 34.05 87 ARG A N 1
ATOM 663 C CA . ARG A 1 87 ? -4.811 47.911 69.552 1.00 38.11 87 ARG A CA 1
ATOM 664 C C . ARG A 1 87 ? -4.016 49.202 69.724 1.00 38.60 87 ARG A C 1
ATOM 665 O O . ARG A 1 87 ? -3.962 50.021 68.811 1.00 41.36 87 ARG A O 1
ATOM 673 N N . LYS A 1 88 ? -3.406 49.386 70.888 1.00 37.85 88 LYS A N 1
ATOM 674 C CA . LYS A 1 88 ? -2.601 50.578 71.144 1.00 39.49 88 LYS A CA 1
ATOM 675 C C . LYS A 1 88 ? -1.247 50.516 70.427 1.00 37.93 88 LYS A C 1
ATOM 676 O O . LYS A 1 88 ? -0.755 51.538 69.948 1.00 40.32 88 LYS A O 1
ATOM 682 N N . TRP A 1 89 ? -0.643 49.329 70.353 1.00 34.00 89 TRP A N 1
ATOM 683 C CA . TRP A 1 89 ? 0.556 49.146 69.518 1.00 32.92 89 TRP A CA 1
ATOM 684 C C . TRP A 1 89 ? 0.240 49.599 68.090 1.00 36.32 89 TRP A C 1
ATOM 685 O O . TRP A 1 89 ? 0.997 50.360 67.492 1.00 39.07 89 TRP A O 1
ATOM 696 N N . GLU A 1 90 ? -0.895 49.141 67.562 1.00 41.03 90 GLU A N 1
ATOM 697 C CA . GLU A 1 90 ? -1.347 49.528 66.215 1.00 40.60 90 GLU A CA 1
ATOM 698 C C . GLU A 1 90 ? -1.613 51.025 66.100 1.00 43.27 90 GLU A C 1
ATOM 699 O O . GLU A 1 90 ? -1.177 51.669 65.149 1.00 45.96 90 GLU A O 1
ATOM 705 N N . ALA A 1 91 ? -2.354 51.565 67.063 1.00 46.13 91 ALA A N 1
ATOM 706 C CA . ALA A 1 91 ? -2.717 52.979 67.058 1.00 50.36 91 ALA A CA 1
ATOM 707 C C . ALA A 1 91 ? -1.473 53.863 67.125 1.00 48.54 91 ALA A C 1
ATOM 708 O O . ALA A 1 91 ? -1.368 54.840 66.382 1.00 51.67 91 ALA A O 1
ATOM 710 N N . ASP A 1 92 ? -0.536 53.517 68.006 1.00 45.32 92 ASP A N 1
ATOM 711 C CA . ASP A 1 92 ? 0.719 54.273 68.137 1.00 45.53 92 ASP A CA 1
ATOM 712 C C . ASP A 1 92 ? 1.617 54.125 66.911 1.00 45.76 92 ASP A C 1
ATOM 713 O O . ASP A 1 92 ? 2.345 55.053 66.569 1.00 49.39 92 ASP A O 1
ATOM 718 N N . ALA A 1 93 ? 1.587 52.960 66.266 1.00 44.91 93 ALA A N 1
ATOM 719 C CA . ALA A 1 93 ? 2.335 52.758 65.023 1.00 48.02 93 ALA A CA 1
ATOM 720 C C . ALA A 1 93 ? 1.758 53.642 63.913 1.00 54.66 93 ALA A C 1
ATOM 721 O O . ALA A 1 93 ? 2.506 54.240 63.140 1.00 60.09 93 ALA A O 1
ATOM 723 N N . LYS A 1 94 ? 0.429 53.731 63.851 1.00 55.61 94 LYS A N 1
ATOM 724 C CA . LYS A 1 94 ? -0.242 54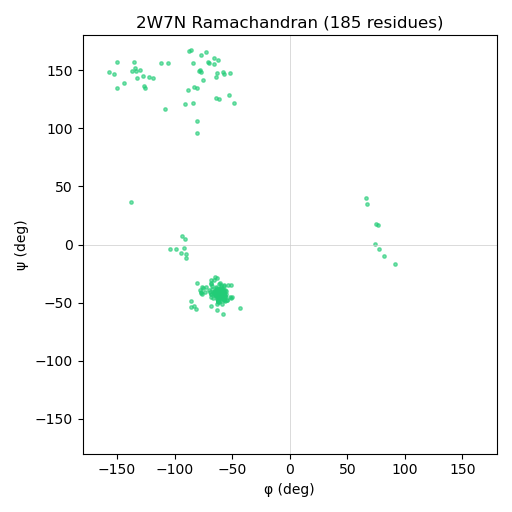.622 62.901 1.00 65.93 94 LYS A CA 1
ATOM 725 C C . LYS A 1 94 ? 0.202 56.074 63.103 1.00 70.73 94 LYS A C 1
ATOM 726 O O . LYS A 1 94 ? 0.741 56.699 62.184 1.00 80.36 94 LYS A O 1
ATOM 732 N N . LYS A 1 95 ? -0.042 56.600 64.302 1.00 66.64 95 LYS A N 1
ATOM 733 C CA . LYS A 1 95 ? 0.440 57.928 64.690 1.00 69.89 95 LYS A CA 1
ATOM 734 C C . LYS A 1 95 ? 0.273 58.131 66.198 1.00 65.72 95 LYS A C 1
ATOM 735 O O . LYS A 1 95 ? -0.568 58.913 66.652 1.00 71.56 95 LYS A O 1
ATOM 741 N N . LYS B 1 3 ? -23.390 21.181 65.076 1.00 58.58 3 LYS B N 1
ATOM 742 C CA . LYS B 1 3 ? -23.562 22.343 65.998 1.00 54.55 3 LYS B CA 1
ATOM 743 C C . LYS B 1 3 ? -25.050 22.621 66.233 1.00 49.36 3 LYS B C 1
ATOM 744 O O . LYS B 1 3 ? -25.829 22.661 65.282 1.00 48.83 3 LYS B O 1
ATOM 750 N N . ARG B 1 4 ? -25.442 22.812 67.493 1.00 47.15 4 ARG B N 1
ATOM 751 C CA . ARG B 1 4 ? -26.839 23.104 67.831 1.00 43.45 4 ARG B CA 1
ATOM 752 C C . ARG B 1 4 ? -26.962 24.259 68.825 1.00 40.97 4 ARG B C 1
ATOM 753 O O . ARG B 1 4 ? -26.061 24.503 69.634 1.00 41.84 4 ARG B O 1
ATOM 761 N N . LEU B 1 5 ? -28.091 24.958 68.749 1.00 36.10 5 LEU B N 1
ATOM 762 C CA . LEU B 1 5 ? -28.373 26.099 69.607 1.00 35.67 5 LEU B CA 1
ATOM 763 C C . LEU B 1 5 ? -29.785 25.997 70.165 1.00 36.08 5 LEU B C 1
ATOM 764 O O . LEU B 1 5 ? -30.676 25.444 69.529 1.00 36.68 5 LEU B O 1
ATOM 769 N N . THR B 1 6 ? -29.982 26.531 71.363 1.00 37.57 6 THR B N 1
ATOM 770 C CA . THR B 1 6 ? -31.330 26.793 71.861 1.00 38.31 6 THR B CA 1
ATOM 771 C C . THR B 1 6 ? -31.842 28.050 71.179 1.00 35.44 6 THR B C 1
ATOM 772 O O . THR B 1 6 ? -31.055 28.833 70.637 1.00 33.26 6 THR B O 1
ATOM 776 N N . GLU B 1 7 ? -33.152 28.268 71.218 1.00 37.24 7 GLU B N 1
ATOM 777 C CA . GLU B 1 7 ? -33.715 29.496 70.643 1.00 36.63 7 GLU B CA 1
ATOM 778 C C . GLU B 1 7 ? -33.125 30.735 71.331 1.00 36.73 7 GLU B C 1
ATOM 779 O O . GLU B 1 7 ? -32.909 31.752 70.685 1.00 33.68 7 GLU B O 1
ATOM 785 N N . SER B 1 8 ? -32.853 30.643 72.633 1.00 38.22 8 SER B N 1
ATOM 786 C CA . SER B 1 8 ? -32.208 31.744 73.359 1.00 39.62 8 SER B CA 1
ATOM 787 C C . SER B 1 8 ? -30.809 32.058 72.814 1.00 36.01 8 SER B C 1
ATOM 788 O O . SER B 1 8 ? -30.478 33.217 72.546 1.00 34.85 8 SER B O 1
ATOM 791 N N . GLN B 1 9 ? -29.997 31.020 72.642 1.00 36.33 9 GLN B N 1
ATOM 792 C CA . GLN B 1 9 ? -28.656 31.183 72.073 1.00 34.97 9 GLN B CA 1
ATOM 793 C C . GLN B 1 9 ? -28.737 31.734 70.663 1.00 30.35 9 GLN B C 1
ATOM 794 O O . GLN B 1 9 ? -27.918 32.558 70.268 1.00 33.59 9 GLN B O 1
ATOM 800 N N . PHE B 1 10 ? -29.738 31.275 69.913 1.00 30.47 10 PHE B N 1
ATOM 801 C CA . PHE B 1 10 ? -29.990 31.749 68.548 1.00 28.84 10 PHE B CA 1
ATOM 802 C C . PHE B 1 10 ? -30.285 33.250 68.527 1.00 27.82 10 PHE B C 1
ATOM 803 O O . PHE B 1 10 ? -29.738 33.978 67.714 1.00 27.75 10 PHE B O 1
ATOM 811 N N . GLN B 1 11 ? -31.153 33.707 69.417 1.00 28.88 11 GLN B N 1
ATOM 812 C CA . GLN B 1 11 ? -31.448 35.137 69.512 1.00 29.25 11 GLN B CA 1
ATOM 813 C C . GLN B 1 11 ? -30.219 35.941 69.933 1.00 30.28 11 GLN B C 1
ATOM 814 O O . GLN B 1 11 ? -29.997 37.037 69.434 1.00 32.76 11 GLN B O 1
ATOM 820 N N . GLU B 1 12 ? -29.429 35.404 70.862 1.00 32.11 12 GLU B N 1
ATOM 821 C CA . GLU B 1 12 ? -28.145 36.019 71.228 1.00 33.93 12 GLU B CA 1
ATOM 822 C C . GLU B 1 12 ? -27.261 36.139 69.981 1.00 32.88 12 GLU B C 1
ATOM 823 O O . GLU B 1 12 ? -26.690 37.200 69.704 1.00 32.22 12 GLU B O 1
ATOM 829 N N . ALA B 1 13 ? -27.169 35.040 69.235 1.00 31.93 13 ALA B N 1
ATOM 830 C CA . ALA B 1 13 ? -26.356 34.978 68.028 1.00 31.71 13 ALA B CA 1
ATOM 831 C C . ALA B 1 13 ? -26.651 36.121 67.061 1.00 29.08 13 ALA B C 1
ATOM 832 O O . ALA B 1 13 ? -25.728 36.744 66.530 1.00 33.10 13 ALA B O 1
ATOM 834 N N . ILE B 1 14 ? -27.933 36.403 66.843 1.00 28.06 14 ILE B N 1
ATOM 835 C CA . ILE B 1 14 ? -28.345 37.377 65.822 1.00 26.58 1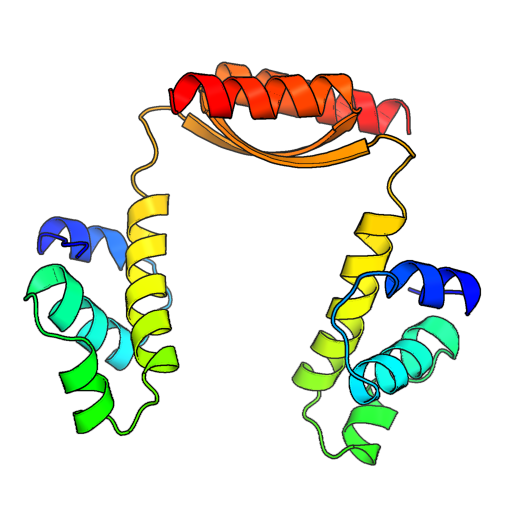4 ILE B CA 1
ATOM 836 C C . ILE B 1 14 ? -28.507 38.798 66.343 1.00 28.46 14 ILE B C 1
ATOM 837 O O . ILE B 1 14 ? -28.785 39.709 65.569 1.00 29.64 14 ILE B O 1
ATOM 842 N N . GLN B 1 15 ? -28.317 38.991 67.643 1.00 31.69 15 GLN B N 1
ATOM 843 C CA . GLN B 1 15 ? -28.455 40.319 68.239 1.00 34.47 15 GLN B CA 1
ATOM 844 C C . GLN B 1 15 ? -27.391 41.249 67.673 1.00 36.32 15 GLN B C 1
ATOM 845 O O . GLN B 1 15 ? -26.195 40.932 67.705 1.00 37.82 15 GLN B O 1
ATOM 851 N N . GLY B 1 16 ? -27.835 42.390 67.149 1.00 37.41 16 GLY B N 1
ATOM 852 C CA . GLY B 1 16 ? -26.940 43.367 66.541 1.00 40.43 16 GLY B CA 1
ATOM 853 C C . GLY B 1 16 ? -26.408 42.948 65.180 1.00 36.19 16 GLY B C 1
ATOM 854 O O . GLY B 1 16 ? -25.635 43.688 64.566 1.00 39.47 16 GLY B O 1
ATOM 855 N N . LEU B 1 17 ? -26.825 41.776 64.707 1.00 32.52 17 LEU B N 1
ATOM 856 C CA . LEU B 1 17 ? -26.419 41.250 63.397 1.00 29.25 17 LEU B CA 1
ATOM 857 C C . LEU B 1 17 ? -27.371 41.741 62.316 1.00 29.91 17 LEU B C 1
ATOM 858 O O . LEU B 1 17 ? -28.587 41.703 62.496 1.00 30.37 17 LEU B O 1
ATOM 863 N N . GLU B 1 18 ? -26.822 42.220 61.204 1.00 29.12 18 GLU B N 1
ATOM 864 C CA . GLU B 1 18 ? -27.644 42.548 60.056 1.00 28.96 18 GLU B CA 1
ATOM 865 C C . GLU B 1 18 ? -27.921 41.228 59.351 1.00 27.77 18 GLU B C 1
ATOM 866 O O . GLU B 1 18 ? -27.035 40.674 58.701 1.00 27.80 18 GLU B O 1
ATOM 872 N N . VAL B 1 19 ? -29.148 40.735 59.487 1.00 24.81 19 VAL B N 1
ATOM 873 C CA . VAL B 1 19 ? -29.528 39.429 58.958 1.00 24.03 19 VAL B CA 1
ATOM 874 C C . VAL B 1 19 ? -31.022 39.467 58.604 1.00 25.26 19 VAL B C 1
ATOM 875 O O . VAL B 1 19 ? -31.830 40.010 59.365 1.00 26.95 19 VAL B O 1
ATOM 879 N N . GLY B 1 20 ? -31.358 38.951 57.421 1.00 25.65 20 GLY B N 1
ATOM 880 C CA . GLY B 1 20 ? -32.731 38.931 56.926 1.00 25.79 20 GLY B CA 1
ATOM 881 C C . GLY B 1 20 ? -33.469 37.694 57.389 1.00 24.73 20 GLY B C 1
ATOM 882 O O . GLY B 1 20 ? -32.853 36.717 57.860 1.00 23.68 20 GLY B O 1
ATOM 883 N N . GLN B 1 21 ? -34.785 37.716 57.237 1.00 24.71 21 GLN B N 1
ATOM 884 C CA . GLN B 1 21 ? -35.627 36.595 57.700 1.00 27.93 21 GLN B CA 1
ATOM 885 C C . GLN B 1 21 ? -35.337 35.255 57.033 1.00 26.77 21 GLN B C 1
ATOM 886 O O . GLN B 1 21 ? -35.466 34.209 57.674 1.00 27.57 21 GLN B O 1
ATOM 892 N N . GLN B 1 22 ? -34.961 35.258 55.761 1.00 29.31 22 GLN B N 1
ATOM 893 C CA . GLN B 1 22 ? -34.696 33.973 55.089 1.00 28.80 22 GLN B CA 1
ATOM 894 C C . GLN B 1 22 ? -33.509 33.268 55.729 1.00 27.48 22 GLN B C 1
ATOM 895 O O . GLN B 1 22 ? -33.547 32.052 55.970 1.00 27.33 22 GLN B O 1
ATOM 901 N N . THR B 1 23 ? -32.454 34.026 56.010 1.00 24.71 23 THR B N 1
ATOM 902 C CA . THR B 1 23 ? -31.274 33.488 56.683 1.00 24.60 23 THR B CA 1
ATOM 903 C C . THR B 1 23 ? -31.607 33.038 58.113 1.00 25.76 23 THR B C 1
ATOM 904 O O . THR B 1 23 ? -31.149 31.993 58.559 1.00 26.64 23 THR B O 1
ATOM 908 N N . ILE B 1 24 ? -32.413 33.829 58.819 1.00 25.89 24 ILE B N 1
ATOM 909 C CA . ILE B 1 24 ? -32.932 33.450 60.146 1.00 25.28 24 ILE B CA 1
ATOM 910 C C .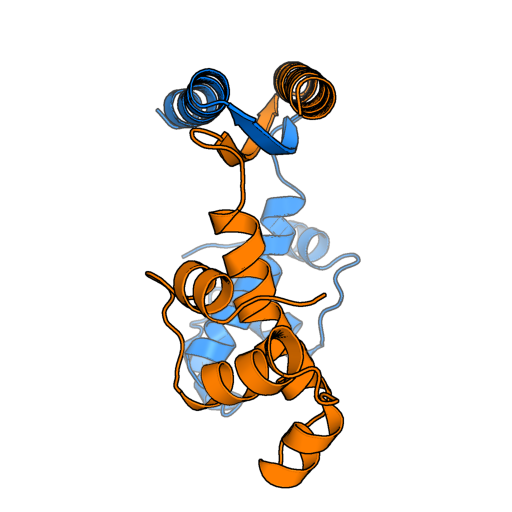 ILE B 1 24 ? -33.688 32.120 60.083 1.00 26.73 24 ILE B C 1
ATOM 911 O O . ILE B 1 24 ? -33.420 31.212 60.892 1.00 25.73 24 ILE B O 1
ATOM 916 N N . GLU B 1 25 ? -34.601 31.999 59.115 1.00 25.49 25 GLU B N 1
ATOM 917 C CA . GLU B 1 25 ? -35.385 30.762 58.906 1.00 29.42 25 GLU B CA 1
ATOM 918 C C . GLU B 1 25 ? -34.491 29.547 58.673 1.00 27.66 25 GLU B C 1
ATOM 919 O O . GLU B 1 25 ? -34.687 28.494 59.285 1.00 28.93 25 GLU B O 1
ATOM 930 N N . ILE B 1 26 ? -33.514 29.695 57.785 1.00 28.02 26 ILE B N 1
ATOM 931 C CA . ILE B 1 26 ? -32.585 28.607 57.476 1.00 28.39 26 ILE B CA 1
ATOM 932 C C . ILE B 1 26 ? -31.762 28.233 58.705 1.00 28.45 26 ILE B C 1
ATOM 933 O O . ILE B 1 26 ? -31.682 27.060 59.074 1.00 27.32 26 ILE B O 1
ATOM 938 N N . ALA B 1 27 ? -31.147 29.241 59.324 1.00 25.32 27 ALA B N 1
ATOM 939 C CA . ALA B 1 27 ? -30.264 29.032 60.475 1.00 27.42 27 ALA B CA 1
ATOM 940 C C . ALA B 1 27 ? -31.008 28.432 61.670 1.00 28.50 27 ALA B C 1
ATOM 941 O O . ALA B 1 27 ? -30.481 27.549 62.336 1.00 29.74 27 ALA B O 1
ATOM 943 N N . ARG B 1 28 ? -32.230 28.896 61.928 1.00 28.36 28 ARG B N 1
ATOM 944 C CA . ARG B 1 28 ? -33.060 28.310 62.996 1.00 27.31 28 ARG B CA 1
ATOM 945 C C . ARG B 1 28 ? -33.370 26.858 62.692 1.00 27.98 28 ARG B C 1
ATOM 946 O O . ARG B 1 28 ? -33.210 25.986 63.546 1.00 30.20 28 ARG B O 1
ATOM 954 N N . GLY B 1 29 ? -33.826 26.605 61.468 1.00 29.78 29 GLY B N 1
ATOM 955 C CA . GLY B 1 29 ? -34.130 25.251 61.025 1.00 31.20 29 GLY B CA 1
ATOM 956 C C . GLY B 1 29 ? -33.011 24.262 61.265 1.00 30.44 29 GLY B C 1
ATOM 957 O O . GLY B 1 29 ? -33.246 23.161 61.756 1.00 31.65 29 GLY B O 1
ATOM 958 N N . VAL B 1 30 ? -31.791 24.665 60.919 1.00 29.88 30 VAL B N 1
ATOM 959 C CA . VAL B 1 30 ? -30.629 23.796 61.019 1.00 29.69 30 VAL B CA 1
ATOM 960 C C . VAL B 1 30 ? -30.024 23.758 62.424 1.00 29.05 30 VAL B C 1
ATOM 961 O O . VAL B 1 30 ? -29.829 22.685 62.990 1.00 29.80 30 VAL B O 1
ATOM 965 N N . LEU B 1 31 ? -29.716 24.925 62.981 1.00 30.40 31 LEU B N 1
ATOM 966 C CA . LEU B 1 31 ? -29.024 24.994 64.276 1.00 30.22 31 LEU B CA 1
ATOM 967 C C . LEU B 1 31 ? -29.937 24.720 65.466 1.00 31.76 31 LEU B C 1
ATOM 968 O O . LEU B 1 31 ? -29.520 24.066 66.418 1.00 34.24 31 LEU B O 1
ATOM 973 N N . VAL B 1 32 ? -31.158 25.252 65.431 1.00 32.10 32 VAL B N 1
ATOM 974 C CA . VAL B 1 32 ? -32.114 25.048 66.518 1.00 34.10 32 VAL B CA 1
ATOM 975 C C . VAL B 1 32 ? -32.906 23.753 66.333 1.00 36.67 32 VAL B C 1
ATOM 976 O O . VAL B 1 32 ? -32.930 22.907 67.231 1.00 37.88 32 VAL B O 1
ATOM 980 N N . ASP B 1 33 ? -33.535 23.582 65.174 1.00 35.71 33 ASP B N 1
ATOM 981 C CA . ASP B 1 33 ? -34.460 22.456 64.980 1.00 38.81 33 ASP B CA 1
ATOM 982 C C . ASP B 1 33 ? -33.799 21.186 64.443 1.00 38.15 33 ASP B C 1
ATOM 983 O O . ASP B 1 33 ? -34.443 20.140 64.378 1.00 41.86 33 ASP B O 1
ATOM 988 N N . GLY B 1 34 ? -32.529 21.271 64.061 1.00 36.70 34 GLY B N 1
ATOM 989 C CA . GLY B 1 34 ? -31.779 20.088 63.640 1.00 37.42 34 GLY B CA 1
ATOM 990 C C . GLY B 1 34 ? -32.119 19.552 62.257 1.00 37.66 34 GLY B C 1
ATOM 991 O O . GLY B 1 34 ? -31.785 18.413 61.940 1.00 36.31 34 GLY B O 1
ATOM 992 N N . LYS B 1 35 ? -32.758 20.371 61.423 1.00 37.48 35 LYS B N 1
ATOM 993 C CA . LYS B 1 35 ? -33.169 19.933 60.090 1.00 37.97 35 LYS B CA 1
ATOM 994 C C . LYS B 1 35 ? -31.968 19.964 59.147 1.00 36.67 35 LYS B C 1
ATOM 995 O O . LYS B 1 35 ? -31.075 20.783 59.328 1.00 34.32 35 LYS B O 1
ATOM 1001 N N . PRO B 1 36 ? -31.935 19.059 58.144 1.00 36.66 36 PRO B N 1
ATOM 1002 C CA . PRO B 1 36 ? -30.861 19.120 57.169 1.00 35.88 36 PRO B CA 1
ATOM 1003 C C . PRO B 1 36 ? -30.888 20.421 56.373 1.00 32.47 36 PRO B C 1
ATOM 1004 O O . PRO B 1 36 ? -31.957 20.968 56.096 1.00 34.56 36 PRO B O 1
ATOM 1008 N N . GLN B 1 37 ? -29.711 20.898 55.993 1.00 32.64 37 GLN B N 1
ATOM 1009 C CA . GLN B 1 37 ? -29.604 22.033 55.090 1.00 30.32 37 GLN B CA 1
ATOM 1010 C C . GLN B 1 37 ? -30.343 21.770 53.774 1.00 30.25 37 GLN B C 1
ATOM 1011 O O . GLN B 1 37 ? -30.947 22.680 53.205 1.00 27.78 37 GLN B O 1
ATOM 1017 N N . ALA B 1 38 ? -30.313 20.512 53.325 1.00 31.98 38 ALA B N 1
ATOM 1018 C CA . ALA B 1 38 ? -30.942 20.082 52.072 1.00 33.43 38 ALA B CA 1
ATOM 1019 C C . ALA B 1 38 ? -32.422 20.453 51.980 1.00 34.74 38 ALA B C 1
ATOM 1020 O O . ALA B 1 38 ? -32.932 20.758 50.894 1.00 33.74 38 ALA B O 1
ATOM 1022 N N . THR B 1 39 ? -33.110 20.407 53.119 1.00 36.98 39 THR B N 1
ATOM 1023 C CA . THR B 1 39 ? -34.538 20.717 53.180 1.00 36.65 39 THR B CA 1
ATOM 1024 C C . THR B 1 39 ? -34.785 22.156 52.742 1.00 34.68 39 THR B C 1
ATOM 1025 O O . THR B 1 39 ? -35.775 22.461 52.060 1.00 33.58 39 THR B O 1
ATOM 1029 N N . PHE B 1 40 ? -33.875 23.039 53.133 1.00 31.92 40 PHE B N 1
ATOM 1030 C CA . PHE B 1 40 ? -33.983 24.448 52.784 1.00 30.36 40 PHE B CA 1
ATOM 1031 C C . PHE B 1 40 ? -33.509 24.775 51.377 1.00 31.86 40 PHE B C 1
ATOM 1032 O O . PHE B 1 40 ? -34.059 25.668 50.740 1.00 34.53 40 PHE B O 1
ATOM 1040 N N . ALA B 1 41 ? -32.501 24.059 50.883 1.00 31.76 41 ALA B N 1
ATOM 1041 C CA . ALA B 1 41 ? -32.069 24.240 49.502 1.00 30.96 41 ALA B CA 1
ATOM 1042 C C . ALA B 1 41 ? -33.245 23.939 48.568 1.00 32.73 41 ALA B C 1
ATOM 1043 O O . ALA B 1 41 ? -33.521 24.697 47.645 1.00 32.14 41 ALA B O 1
ATOM 1045 N N . THR B 1 42 ? -33.963 22.854 48.854 1.00 34.57 42 THR B N 1
ATOM 1046 C CA . THR B 1 42 ? -35.140 22.460 48.071 1.00 37.58 42 THR B CA 1
ATOM 1047 C C . THR B 1 42 ? -36.306 23.428 48.239 1.00 38.19 42 THR B C 1
ATOM 1048 O O . THR B 1 42 ? -36.843 23.927 47.253 1.00 40.06 42 THR B O 1
ATOM 1052 N N . SER B 1 43 ? -36.687 23.707 49.482 1.00 37.35 43 SER B N 1
ATOM 1053 C CA . SER B 1 43 ? -37.872 24.524 49.736 1.00 39.20 43 SER B CA 1
ATOM 1054 C C . SER B 1 43 ? -37.720 25.978 49.263 1.00 37.66 43 SER B C 1
ATOM 1055 O O . SER B 1 43 ? -38.707 26.599 48.878 1.00 37.98 43 SER B O 1
ATOM 1058 N N . LEU B 1 44 ? -36.494 26.505 49.276 1.00 34.69 44 LEU B N 1
ATOM 1059 C CA . LEU B 1 44 ? -36.245 27.911 48.944 1.00 34.46 44 LEU B CA 1
ATOM 1060 C C . LEU B 1 44 ? -35.652 28.109 47.548 1.00 35.13 44 LEU B C 1
ATOM 1061 O O . LEU B 1 44 ? -35.458 29.241 47.115 1.00 36.25 44 LEU B O 1
ATOM 1066 N N . GLY B 1 45 ? -35.361 27.019 46.847 1.00 35.58 45 GLY B N 1
ATOM 1067 C CA . GLY B 1 45 ? -34.779 27.101 45.507 1.00 35.66 45 GLY B CA 1
ATOM 1068 C C . GLY B 1 45 ? -33.374 27.689 45.516 1.00 33.72 45 GLY B C 1
ATOM 1069 O O . GLY B 1 45 ? -33.012 28.468 44.639 1.00 34.66 45 GLY B O 1
ATOM 1070 N N . LEU B 1 46 ? -32.582 27.305 46.508 1.00 31.85 46 LEU B N 1
ATOM 1071 C CA . LEU B 1 46 ? -31.212 27.816 46.662 1.00 29.60 46 LEU B CA 1
ATOM 1072 C C . LEU B 1 46 ? -30.205 26.705 46.395 1.00 29.70 46 LEU B C 1
ATOM 1073 O O . LEU B 1 46 ? -30.523 25.537 46.536 1.00 29.44 46 LEU B O 1
ATOM 1078 N N . THR B 1 47 ? -28.988 27.087 46.021 1.00 29.85 47 THR B N 1
ATOM 1079 C CA . THR B 1 47 ? -27.890 26.141 45.929 1.00 29.47 47 THR B CA 1
ATOM 1080 C C . THR B 1 47 ? -27.448 25.678 47.315 1.00 29.41 47 THR B C 1
ATOM 1081 O O . THR B 1 47 ? -27.647 26.363 48.321 1.00 26.71 47 THR B O 1
ATOM 1085 N N . ARG B 1 48 ? -26.835 24.500 47.362 1.00 30.02 48 ARG B N 1
ATOM 1086 C CA . ARG B 1 48 ? -26.330 23.976 48.624 1.00 30.03 48 ARG B CA 1
ATOM 1087 C C . ARG B 1 48 ? -25.352 24.956 49.279 1.00 30.22 48 ARG B C 1
ATOM 1088 O O . ARG B 1 48 ? -25.396 25.156 50.491 1.00 27.50 48 ARG B O 1
ATOM 1096 N N . GLY B 1 49 ? -24.511 25.603 48.468 1.00 29.13 49 GLY B N 1
ATOM 1097 C CA . GLY B 1 49 ? -23.514 26.521 48.983 1.00 28.31 49 GLY B CA 1
ATOM 1098 C C . GLY B 1 49 ? -24.137 27.764 49.592 1.00 27.72 49 GLY B C 1
ATOM 1099 O O . GLY B 1 49 ? -23.636 28.283 50.582 1.00 28.32 49 GLY B O 1
ATOM 1100 N N . ALA B 1 50 ? -25.233 28.243 49.006 1.00 26.13 50 ALA B N 1
ATOM 1101 C CA . ALA B 1 50 ? -25.982 29.352 49.613 1.00 26.89 50 ALA B CA 1
ATOM 1102 C C . ALA B 1 50 ? -26.517 28.970 50.993 1.00 26.86 50 ALA B C 1
ATOM 1103 O O . ALA B 1 50 ? -26.433 29.766 51.932 1.00 25.44 50 ALA B O 1
ATOM 1105 N N . VAL B 1 51 ? -27.058 27.760 51.130 1.00 25.77 51 VAL B N 1
ATOM 1106 C CA . VAL B 1 51 ? -27.640 27.341 52.423 1.00 26.10 51 VAL B CA 1
ATOM 1107 C C . VAL B 1 51 ? -26.525 27.152 53.464 1.00 24.41 51 VAL B C 1
ATOM 1108 O O . VAL B 1 51 ? -26.667 27.546 54.624 1.00 24.29 51 VAL B O 1
ATOM 1112 N N . SER B 1 52 ? -25.412 26.570 53.035 1.00 26.17 52 SER B N 1
ATOM 1113 C CA . SER B 1 52 ? -24.253 26.387 53.909 1.00 25.22 52 SER B CA 1
ATOM 1114 C C . SER B 1 52 ? -23.734 27.734 54.435 1.00 24.88 52 SER B C 1
ATOM 1115 O O . SER B 1 52 ? -23.438 27.874 55.629 1.00 25.68 52 SER B O 1
ATOM 1118 N N . GLN B 1 53 ? -23.637 28.723 53.549 1.00 24.51 53 GLN B N 1
ATOM 1119 C CA . GLN B 1 53 ? -23.218 30.061 53.948 1.00 23.45 53 GLN B CA 1
ATOM 1120 C C . GLN B 1 53 ? -24.198 30.707 54.926 1.00 24.34 53 GLN B C 1
ATOM 1121 O O . GLN B 1 53 ? -23.779 31.381 55.843 1.00 26.52 53 GLN B O 1
ATOM 1127 N N . ALA B 1 54 ? -25.496 30.515 54.710 1.00 23.09 54 ALA B N 1
ATOM 1128 C CA . ALA B 1 54 ? -26.528 31.079 55.592 1.00 26.04 54 ALA B CA 1
ATOM 1129 C C . ALA B 1 54 ? -26.353 30.583 57.019 1.00 24.71 54 ALA B C 1
ATOM 1130 O O . ALA B 1 54 ? -26.441 31.356 57.984 1.00 25.84 54 ALA B O 1
ATOM 1132 N N . VAL B 1 55 ? -26.076 29.290 57.149 1.00 24.28 55 VAL B N 1
ATOM 1133 C CA . VAL B 1 55 ? -25.879 28.687 58.453 1.00 25.50 55 VAL B CA 1
ATOM 1134 C C . VAL B 1 55 ? -24.593 29.237 59.050 1.00 25.27 55 VAL B C 1
ATOM 1135 O O . VAL B 1 55 ? -24.552 29.585 60.227 1.00 26.76 55 VAL B O 1
ATOM 1139 N N . HIS B 1 56 ? -23.561 29.343 58.220 1.00 27.68 56 HIS B N 1
ATOM 1140 C CA . HIS B 1 56 ? -22.268 29.876 58.649 1.00 28.76 56 HIS B CA 1
ATOM 1141 C C . HIS B 1 56 ? -22.350 31.299 59.191 1.00 28.59 56 HIS B C 1
ATOM 1142 O O . HIS B 1 56 ? -21.685 31.623 60.175 1.00 26.55 56 HIS B O 1
ATOM 1149 N N . ARG B 1 57 ? -23.132 32.153 58.535 1.00 25.70 57 ARG B N 1
ATOM 1150 C CA . ARG B 1 57 ? -23.241 33.559 58.947 1.00 26.17 57 ARG B CA 1
ATOM 1151 C C . ARG B 1 57 ? -23.757 33.690 60.389 1.00 25.25 57 ARG B C 1
ATOM 1152 O O . ARG B 1 57 ? -23.262 34.502 61.166 1.00 25.43 57 ARG B O 1
ATOM 1160 N N . VAL B 1 58 ? -24.749 32.880 60.746 1.00 26.12 58 VAL B N 1
ATOM 1161 C CA . VAL B 1 58 ? -25.306 32.909 62.091 1.00 25.02 58 VAL B CA 1
ATOM 1162 C C . VAL B 1 58 ? -24.401 32.183 63.097 1.00 26.87 58 VAL B C 1
ATOM 1163 O O . VAL B 1 58 ? -24.227 32.661 64.225 1.00 25.72 58 VAL B O 1
ATOM 1167 N N . TRP B 1 59 ? -23.808 31.056 62.695 1.00 27.30 59 TRP B N 1
ATOM 1168 C CA . TRP B 1 59 ? -22.890 30.329 63.581 1.00 28.81 59 TRP B CA 1
ATOM 1169 C C . TRP B 1 59 ? -21.673 31.176 63.954 1.00 28.71 59 TRP B C 1
ATOM 1170 O O . TRP B 1 59 ? -21.279 31.240 65.126 1.00 27.53 59 TRP B O 1
ATOM 1181 N N . ALA B 1 60 ? -21.089 31.837 62.959 1.00 27.12 60 ALA B N 1
ATOM 1182 C CA . ALA B 1 60 ? -19.960 32.724 63.187 1.00 29.07 60 ALA B CA 1
ATOM 1183 C C . ALA B 1 60 ? -20.337 33.836 64.168 1.00 27.50 60 ALA B C 1
ATOM 1184 O O . ALA B 1 60 ? -19.545 34.197 65.048 1.00 27.63 60 ALA B O 1
ATOM 1186 N N . ALA B 1 61 ? -21.549 34.371 64.025 1.00 27.27 61 ALA B N 1
ATOM 1187 C CA . ALA B 1 61 ? -22.033 35.417 64.919 1.00 27.19 61 ALA B CA 1
ATOM 1188 C C . ALA B 1 61 ? -22.183 34.864 66.336 1.00 28.95 61 ALA B C 1
ATOM 1189 O O . ALA B 1 61 ? -21.839 35.542 67.305 1.00 28.30 61 ALA B O 1
ATOM 1191 N N . PHE B 1 62 ? -22.678 33.631 66.458 1.00 28.31 62 PHE B N 1
ATOM 1192 C CA . PHE B 1 62 ? -22.792 33.012 67.771 1.00 29.93 62 PHE B CA 1
ATOM 1193 C C . PHE B 1 62 ? -21.427 32.832 68.436 1.00 30.97 62 PHE B C 1
ATOM 1194 O O . PHE B 1 62 ? -21.261 33.106 69.641 1.00 31.82 62 PHE B O 1
ATOM 1202 N N . GLU B 1 63 ? -20.463 32.339 67.659 1.00 29.18 63 GLU B N 1
ATOM 1203 C CA . GLU B 1 63 ? -19.106 32.128 68.170 1.00 31.13 63 GLU B CA 1
ATOM 1204 C C . GLU B 1 63 ? -18.516 33.418 68.756 1.00 30.95 63 GLU B C 1
ATOM 1205 O O . GLU B 1 63 ? -17.859 33.394 69.811 1.00 31.70 63 GLU B O 1
ATOM 1215 N N . ASP B 1 64 ? -18.762 34.549 68.102 1.00 28.85 64 ASP B N 1
ATOM 1216 C CA . ASP B 1 64 ? -18.281 35.835 68.633 1.00 31.90 64 ASP B CA 1
ATOM 1217 C C . ASP B 1 64 ? -19.009 36.222 69.926 1.00 32.27 64 ASP B C 1
ATOM 1218 O O . ASP B 1 64 ? -18.381 36.640 70.892 1.00 31.10 64 ASP B O 1
ATOM 1227 N N . LYS B 1 65 ? -20.334 36.084 69.937 1.00 32.36 65 LYS B N 1
ATOM 1228 C CA . LYS B 1 65 ? -21.129 36.410 71.126 1.00 34.47 65 LYS B CA 1
ATOM 1229 C C . LYS B 1 65 ? -20.798 35.517 72.328 1.00 35.08 65 LYS B C 1
ATOM 1230 O O . LYS B 1 65 ? -20.927 35.941 73.474 1.00 36.63 65 LYS B O 1
ATOM 1236 N N . ASN B 1 66 ? -20.355 34.290 72.059 1.00 33.60 66 ASN B N 1
ATOM 1237 C CA . ASN B 1 66 ? -20.165 33.290 73.090 1.00 34.94 66 ASN B CA 1
ATOM 1238 C C . ASN B 1 66 ? -18.744 33.251 73.633 1.00 34.00 66 ASN B C 1
ATOM 1239 O O . ASN B 1 66 ? -18.404 32.368 74.408 1.00 35.02 66 ASN B O 1
ATOM 1244 N N . LEU B 1 67 ? -17.905 34.200 73.232 1.00 31.18 67 LEU B N 1
ATOM 1245 C CA . LEU B 1 67 ? -16.589 34.326 73.842 1.00 33.09 67 LEU B CA 1
ATOM 1246 C C . LEU B 1 67 ? -16.768 34.727 75.302 1.00 33.23 67 LEU B C 1
ATOM 1247 O O . LEU B 1 67 ? -17.796 35.318 75.653 1.00 32.37 67 LEU B O 1
ATOM 1252 N N . PRO B 1 68 ? -15.775 34.406 76.163 1.00 33.48 68 PRO B N 1
ATOM 1253 C CA . PRO B 1 68 ? -15.885 34.808 77.567 1.00 32.29 68 PRO B CA 1
ATOM 1254 C C . PRO B 1 68 ? -16.036 36.315 77.727 1.00 31.69 68 PRO B C 1
ATOM 1255 O O . PRO B 1 68 ? -15.529 37.081 76.904 1.00 30.68 68 PRO B O 1
ATOM 1259 N N . GLU B 1 69 ? -16.756 36.724 78.768 1.00 29.15 69 G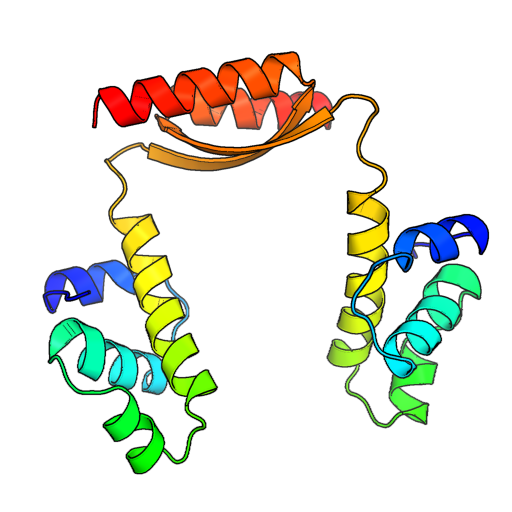LU B N 1
ATOM 1260 C CA . GLU B 1 69 ? -16.991 38.131 79.042 1.00 31.86 69 GLU B CA 1
ATOM 1261 C C . GLU B 1 69 ? -15.674 38.889 79.089 1.00 34.62 69 GLU B C 1
ATOM 1262 O O . GLU B 1 69 ? -14.739 38.496 79.799 1.00 35.95 69 GLU B O 1
ATOM 1268 N N . GLY B 1 70 ? -15.604 39.979 78.336 1.00 34.91 70 GLY B N 1
ATOM 1269 C CA . GLY B 1 70 ? -14.412 40.811 78.313 1.00 40.20 70 GLY B CA 1
ATOM 1270 C C . GLY B 1 70 ? -13.412 40.425 77.237 1.00 38.27 70 GLY B C 1
ATOM 1271 O O . GLY B 1 70 ? -12.522 41.215 76.930 1.00 43.18 70 GLY B O 1
ATOM 1272 N N . TYR B 1 71 ? -13.533 39.220 76.672 1.00 34.03 71 TYR B N 1
ATOM 1273 C CA . TYR B 1 71 ? -12.583 38.762 75.654 1.00 33.86 71 TYR B CA 1
ATOM 1274 C C . TYR B 1 71 ? -13.008 39.292 74.283 1.00 33.93 71 TYR B C 1
ATOM 1275 O O . TYR B 1 71 ? -14.185 39.615 74.058 1.00 31.16 71 TYR B O 1
ATOM 1284 N N . ALA B 1 72 ? -12.047 39.387 73.371 1.00 33.60 72 ALA B N 1
ATOM 1285 C CA . ALA B 1 72 ? -12.320 39.848 72.020 1.00 36.77 72 ALA B CA 1
ATOM 1286 C C . ALA B 1 72 ? -11.323 39.259 71.038 1.00 37.14 72 ALA B C 1
ATOM 1287 O O . ALA B 1 72 ? -10.158 39.037 71.378 1.00 35.78 72 ALA B O 1
ATOM 1289 N N . ARG B 1 73 ? -11.787 38.999 69.820 1.00 37.83 73 ARG B N 1
ATOM 1290 C CA . ARG B 1 73 ? -10.897 38.557 68.759 1.00 40.04 73 ARG B CA 1
ATOM 1291 C C . ARG B 1 73 ? -10.269 39.789 68.135 1.00 39.82 73 ARG B C 1
ATOM 1292 O O . ARG B 1 73 ? -10.975 40.671 67.642 1.00 42.59 73 ARG B O 1
ATOM 1300 N N . VAL B 1 74 ? -8.939 39.838 68.167 1.00 38.22 74 VAL B N 1
ATOM 1301 C CA . VAL B 1 74 ? -8.168 40.935 67.596 1.00 37.84 74 VAL B CA 1
ATOM 1302 C C . VAL B 1 74 ? -7.267 40.388 66.487 1.00 36.30 74 VAL B C 1
ATOM 1303 O O . VAL B 1 74 ? -6.758 39.269 66.589 1.00 36.50 74 VAL B O 1
ATOM 1307 N N . THR B 1 75 ? -7.099 41.180 65.429 1.00 35.88 75 THR B N 1
ATOM 1308 C CA . THR B 1 75 ? -6.133 40.910 64.377 1.00 39.47 75 THR B CA 1
ATOM 1309 C C . THR B 1 75 ? -5.243 42.139 64.209 1.00 38.58 75 THR B C 1
ATOM 1310 O O . THR B 1 75 ? -5.733 43.271 64.213 1.00 42.49 75 THR B O 1
ATOM 1314 N N . ALA B 1 76 ? -3.942 41.911 64.106 1.00 38.38 76 ALA B N 1
ATOM 1315 C CA . ALA B 1 76 ? -2.975 42.997 63.932 1.00 39.60 76 ALA B CA 1
ATOM 1316 C C . ALA B 1 76 ? -1.763 42.557 63.140 1.00 40.67 76 ALA B C 1
ATOM 1317 O O . ALA B 1 76 ? -1.440 41.370 63.073 1.00 42.45 76 ALA B O 1
ATOM 1319 N N . VAL B 1 77 ? -1.092 43.533 62.537 1.00 31.98 77 VAL B N 1
ATOM 1320 C CA . VAL B 1 77 ? 0.194 43.324 61.887 1.00 32.42 77 VAL B CA 1
ATOM 1321 C C . VAL B 1 77 ? 1.228 43.996 62.775 1.00 31.67 77 VAL B C 1
ATOM 1322 O O . VAL B 1 77 ? 1.187 45.218 62.969 1.00 31.48 77 VAL B O 1
ATOM 1326 N N . LEU B 1 78 ? 2.137 43.186 63.317 1.00 28.10 78 LEU B N 1
ATOM 1327 C CA . LEU B 1 78 ? 3.048 43.619 64.369 1.00 26.36 78 LEU B CA 1
ATOM 1328 C C . LEU B 1 78 ? 4.467 43.151 64.101 1.00 26.42 78 LEU B C 1
ATOM 1329 O O . LEU B 1 78 ? 4.666 42.152 63.411 1.00 24.92 78 LEU B O 1
ATOM 1334 N N . PRO B 1 79 ? 5.465 43.843 64.692 1.00 26.55 79 PRO B N 1
ATOM 1335 C CA . PRO B 1 79 ? 6.805 43.284 64.696 1.00 24.40 79 PRO B CA 1
ATOM 1336 C C . PRO B 1 79 ? 6.768 41.849 65.235 1.00 25.05 79 PRO B C 1
ATOM 1337 O O . PRO B 1 79 ? 5.960 41.551 66.107 1.00 23.74 79 PRO B O 1
ATOM 1341 N N . GLU B 1 80 ? 7.651 40.992 64.734 1.00 25.22 80 GLU B N 1
ATOM 1342 C CA . GLU B 1 80 ? 7.670 39.574 65.112 1.00 26.39 80 GLU B CA 1
ATOM 1343 C C . GLU B 1 80 ? 7.660 39.354 66.630 1.00 26.46 80 GLU B C 1
ATOM 1344 O O . GLU B 1 80 ? 6.925 38.497 67.126 1.00 27.71 80 GLU B O 1
ATOM 1350 N N . HIS B 1 81 ? 8.471 40.105 67.363 1.00 24.46 81 HIS B N 1
ATOM 1351 C CA . HIS B 1 81 ? 8.556 39.883 68.798 1.00 25.06 81 HIS B CA 1
ATOM 1352 C C . HIS B 1 81 ? 7.225 40.171 69.482 1.00 25.33 81 HIS B C 1
ATOM 1353 O O . HIS B 1 81 ? 6.842 39.474 70.418 1.00 26.35 81 HIS B O 1
ATOM 1360 N N . GLN B 1 82 ? 6.508 41.187 69.009 1.00 24.56 82 GLN B N 1
ATOM 1361 C CA . GLN B 1 82 ? 5.188 41.481 69.569 1.00 24.49 82 GLN B CA 1
ATOM 1362 C C . GLN B 1 82 ? 4.136 40.446 69.149 1.00 26.19 82 GLN B C 1
ATOM 1363 O O . GLN B 1 82 ? 3.284 40.067 69.957 1.00 27.44 82 GLN B O 1
ATOM 1369 N N . ALA B 1 83 ? 4.219 39.956 67.911 1.00 26.17 83 ALA B N 1
ATOM 1370 C CA . ALA B 1 83 ? 3.400 38.810 67.479 1.00 27.26 83 ALA B CA 1
ATOM 1371 C C . ALA B 1 83 ? 3.663 37.580 68.356 1.00 26.30 83 ALA B C 1
ATOM 1372 O O . ALA B 1 83 ? 2.742 36.865 68.713 1.00 27.60 83 ALA B O 1
ATOM 1374 N N . TYR B 1 84 ? 4.916 37.377 68.744 1.00 28.37 84 TYR B N 1
ATOM 1375 C CA . TYR B 1 84 ? 5.307 36.310 69.678 1.00 29.34 84 TYR B CA 1
ATOM 1376 C C . TYR B 1 84 ? 4.634 36.447 71.051 1.00 28.88 84 TYR B C 1
ATOM 1377 O O . TYR B 1 84 ? 4.081 35.479 71.591 1.00 28.49 84 TYR B O 1
ATOM 1386 N N . ILE B 1 85 ? 4.687 37.655 71.604 1.00 26.73 85 ILE B N 1
ATOM 1387 C CA . ILE B 1 85 ? 4.013 37.973 72.853 1.00 26.26 85 ILE B CA 1
ATOM 1388 C C . ILE B 1 85 ? 2.504 37.658 72.771 1.00 25.95 85 ILE B C 1
ATOM 1389 O O . ILE B 1 85 ? 1.933 37.056 73.692 1.00 28.99 85 ILE B O 1
ATOM 1394 N N . VAL B 1 86 ? 1.875 38.041 71.668 1.00 24.62 86 VAL B N 1
ATOM 1395 C CA . VAL B 1 86 ? 0.450 37.787 71.458 1.00 26.24 86 VAL B CA 1
ATOM 1396 C C . VAL B 1 86 ? 0.154 36.289 71.368 1.00 28.17 86 VAL B C 1
ATOM 1397 O O . VAL B 1 86 ? -0.806 35.806 71.977 1.00 28.82 86 VAL B O 1
ATOM 1401 N N . ARG B 1 87 ? 0.986 35.556 70.633 1.00 28.19 87 ARG B N 1
ATOM 1402 C CA . ARG B 1 87 ? 0.842 34.100 70.553 1.00 31.85 87 ARG B CA 1
ATOM 1403 C C . ARG B 1 87 ? 0.912 33.438 71.933 1.00 32.78 87 ARG B C 1
ATOM 1404 O O . ARG B 1 87 ? 0.156 32.494 72.213 1.00 34.54 87 ARG B O 1
ATOM 1412 N N . LYS B 1 88 ? 1.810 33.926 72.793 1.00 35.69 88 LYS B N 1
ATOM 1413 C CA . LYS B 1 88 ? 1.914 33.431 74.168 1.00 36.38 88 LYS B CA 1
ATOM 1414 C C . LYS B 1 88 ? 0.672 33.771 74.990 1.00 34.34 88 LYS B C 1
ATOM 1415 O O . LYS B 1 88 ? 0.152 32.931 75.716 1.00 37.32 88 LYS B O 1
ATOM 1421 N N . TRP B 1 89 ? 0.211 35.011 74.890 1.00 32.26 89 TRP B N 1
ATOM 1422 C CA . TRP B 1 89 ? -1.016 35.426 75.558 1.00 31.30 89 TRP B CA 1
ATOM 1423 C C . TRP B 1 89 ? -2.213 34.580 75.135 1.00 33.82 89 TRP B C 1
ATOM 1424 O O . TRP B 1 89 ? -3.087 34.265 75.953 1.00 34.61 89 TRP B O 1
ATOM 1435 N N . GLU B 1 90 ? -2.256 34.240 73.851 1.00 35.16 90 GLU B N 1
ATOM 1436 C CA . GLU B 1 90 ? -3.332 33.430 73.293 1.00 37.81 90 GLU B CA 1
ATOM 1437 C C . GLU B 1 90 ? -3.354 32.054 73.965 1.00 41.25 90 GLU B C 1
ATOM 1438 O O . GLU B 1 90 ? -4.420 31.549 74.314 1.00 42.40 90 GLU B O 1
ATOM 1444 N N . ALA B 1 91 ? -2.175 31.467 74.165 1.00 40.96 91 ALA B N 1
ATOM 1445 C CA . ALA B 1 91 ? -2.065 30.203 74.902 1.00 47.20 91 ALA B CA 1
ATOM 1446 C C . ALA B 1 91 ? -2.466 30.372 76.375 1.00 47.14 91 ALA B C 1
ATOM 1447 O O . ALA B 1 91 ? -3.165 29.524 76.933 1.00 53.64 91 ALA B O 1
ATOM 1449 N N . ASP B 1 92 ? -2.031 31.469 76.999 1.00 43.86 92 ASP B N 1
ATOM 1450 C CA . ASP B 1 92 ? -2.379 31.744 78.399 1.00 43.94 92 ASP B CA 1
ATOM 1451 C C . ASP B 1 92 ? -3.895 31.790 78.586 1.00 44.77 92 ASP B C 1
ATOM 1452 O O . ASP B 1 92 ? -4.428 31.246 79.559 1.00 51.61 92 ASP B O 1
ATOM 1457 N N . ALA B 1 93 ? -4.574 32.431 77.640 1.00 52.78 93 ALA B N 1
ATOM 1458 C CA . ALA B 1 93 ? -6.028 32.565 77.664 1.00 50.92 93 ALA B CA 1
ATOM 1459 C C . ALA B 1 93 ? -6.722 31.222 77.451 1.00 54.52 93 ALA B C 1
ATOM 1460 O O . ALA B 1 93 ? -7.708 30.921 78.122 1.00 57.71 93 ALA B O 1
ATOM 1462 N N . LYS B 1 94 ? -6.213 30.424 76.514 1.00 59.18 94 LYS B N 1
ATOM 1463 C CA . LYS B 1 94 ? -6.758 29.085 76.268 1.00 67.86 94 LYS B CA 1
ATOM 1464 C C . LYS B 1 94 ? -6.599 28.187 77.494 1.00 71.58 94 LYS B C 1
ATOM 1465 O O . LYS B 1 94 ? -7.509 27.430 77.839 1.00 77.97 94 LYS B O 1
ATOM 1471 N N . LYS B 1 95 ? -5.441 28.281 78.143 1.00 70.13 95 LYS B N 1
ATOM 1472 C CA . LYS B 1 95 ? -5.157 27.520 79.361 1.00 73.92 95 LYS B CA 1
ATOM 1473 C C . LYS B 1 95 ? -6.120 27.908 80.483 1.00 72.03 95 LYS B C 1
ATOM 1474 O O . LYS B 1 95 ? -6.597 27.045 81.220 1.00 79.51 95 LYS B O 1
ATOM 1480 N N . LYS B 1 96 ? -6.405 29.202 80.605 1.00 65.92 96 LYS B N 1
ATOM 1481 C CA . LYS B 1 96 ? -7.345 29.688 81.613 1.00 68.74 96 LYS B CA 1
ATOM 1482 C C . LYS B 1 96 ? -8.771 29.213 81.315 1.00 74.72 96 LYS B C 1
ATOM 1483 O O . LYS B 1 96 ? -9.502 28.826 82.229 1.00 82.90 96 LYS B O 1
ATOM 1489 N N . GLN B 1 97 ? -9.15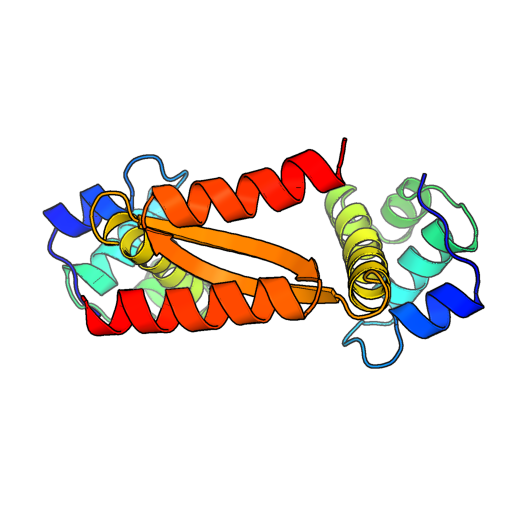6 29.242 80.040 1.00 72.65 97 GLN B N 1
ATOM 1490 C CA . GLN B 1 97 ? -10.482 28.788 79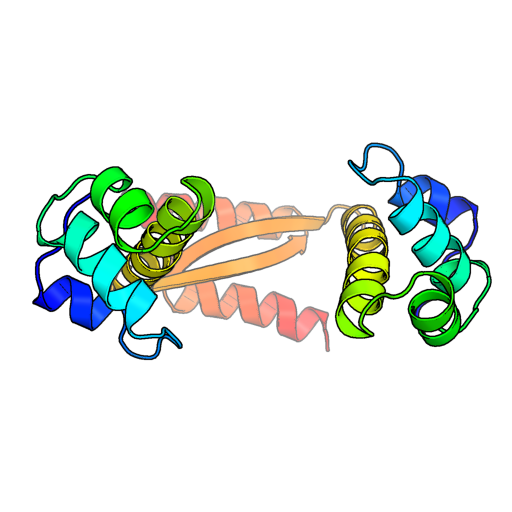.618 1.00 79.81 97 GLN B CA 1
ATOM 1491 C C . GLN B 1 97 ? -10.450 27.305 79.273 1.00 89.91 97 GLN B C 1
ATOM 1492 O O . GLN B 1 97 ? -9.865 26.501 80.000 1.00 95.66 97 GLN B O 1
#

Secondary structure (DSSP, 8-state):
-----HHHHHHHHTT----HHHHHHHIIIIIT---HHHHHHHHT--HHHHHHHHHHHHHHHHHT-PPTTEEEEEEEE-HHHHHHHHHHHHHHH-/----HHHHHHHHTT----HHHHHHHIIIIIT---HHHHHHHHT--HHHHHHHHHHHHHHHHHHTSPTT-EEEEEEEEHHHHHHHHHHHHHHHHH-

B-factor: mean 36.84, std 12.19, range [17.68, 128.25]